Protein AF-A0AAD8LRH5-F1 (afdb_monomer_lite)

pLDDT: mean 73.93, std 21.6, range [26.62, 95.06]

Secondary structure (DSSP, 8-state):
---------------------GGGGS----SS-GGGTT-GGGSSSS-SHHHHHHHHHHHHHHHHHHHHHHHHHHHHHHHHHHT----BS-HHHHHHHHHHHHHHHHHHHHHHHHHHHHHHHHHHHHHHHHHHTTPPPS-GGGPPP---TTHHHHHHHHHHHHHHHHHHHHHHT--THHHHHHHHHHHHHHTBPP-----

Sequence (199 aa):
MFGLLGTAFALLGLFHVVKPTYADQNTFDFPVNVYEFRTYWYYAPTGTDKNYLQYLDPNVNTMMHNARTVKRDNYAEVLGASAFESTSTSSELNAEAAKIVNLMWARDFLNDMNMYQMSLIHQHYMAAKEQLLKEPITNTVFEDMAFDDPLDRMVVYQWAYHLRQGYESLMSNASKLQSKWRDVVEKINLDAVPTEESE

Organism: Babesia gibsoni (NCBI:txid33632)

Foldseek 3Di:
DDDDDDDDDDPPPDPPPPPPPCPVQQDDDDPDDPVCVVPVVVLPPQDALVRSVVSLVVLLVVLLVVLVVLLVVLVVLLVVLVPDDWAFPDPVLRVLSVVLSVLSVVLSVVSVVLNVVLVLLSLLLQQLSCVSVVHPRPDPVNNDPDDDPPVSSVSNSVSSVVSSVSSNVNVVSSDPSVVVNVVSVVVRVVRTDPDPPDD

Radius of gyration: 24.76 Å; chains: 1; bounding box: 44×34×91 Å

Structure (mmCIF, N/CA/C/O backbone):
data_AF-A0AAD8LRH5-F1
#
_entry.id   AF-A0AAD8LRH5-F1
#
loop_
_atom_site.group_PDB
_atom_site.id
_atom_site.type_symbol
_atom_site.label_atom_id
_atom_site.label_alt_id
_atom_site.label_comp_id
_atom_site.label_asym_id
_atom_site.label_entity_id
_atom_site.label_seq_id
_atom_site.pdbx_PDB_ins_code
_atom_site.Cartn_x
_atom_site.Cartn_y
_atom_site.Cartn_z
_atom_site.occupancy
_atom_site.B_iso_or_equiv
_atom_site.auth_seq_id
_atom_site.auth_comp_id
_atom_site.auth_asym_id
_atom_site.auth_atom_id
_atom_site.pdbx_PDB_model_num
ATOM 1 N N . MET A 1 1 ? 10.459 -5.857 60.650 1.00 35.78 1 MET A N 1
ATOM 2 C CA . MET A 1 1 ? 11.127 -6.813 59.746 1.00 35.78 1 MET A CA 1
ATOM 3 C C . MET A 1 1 ? 10.215 -6.955 58.537 1.00 35.78 1 MET A C 1
ATOM 5 O O . MET A 1 1 ? 9.088 -7.395 58.700 1.00 35.78 1 MET A O 1
ATOM 9 N N . PHE A 1 2 ? 10.629 -6.379 57.407 1.00 34.78 2 PHE A N 1
ATOM 10 C CA . PHE A 1 2 ? 9.855 -6.248 56.167 1.00 34.78 2 PHE A CA 1
ATOM 11 C C . PHE A 1 2 ? 9.679 -7.601 55.464 1.00 34.78 2 PHE A C 1
ATOM 13 O O . PHE A 1 2 ? 10.597 -8.416 55.497 1.00 34.78 2 PHE A O 1
ATOM 20 N N . GLY A 1 3 ? 8.548 -7.803 54.780 1.00 26.62 3 GLY A N 1
ATOM 21 C CA . GLY A 1 3 ? 8.318 -8.997 53.967 1.00 26.62 3 GLY A CA 1
ATOM 22 C C . GLY A 1 3 ? 7.101 -8.894 53.048 1.00 26.62 3 GLY A C 1
ATOM 23 O O . GLY A 1 3 ? 6.032 -9.363 53.402 1.00 26.62 3 GLY A O 1
ATOM 24 N N . LEU A 1 4 ? 7.341 -8.312 51.868 1.00 30.20 4 LEU A N 1
ATOM 25 C CA . LEU A 1 4 ? 6.734 -8.632 50.564 1.00 30.20 4 LEU A CA 1
ATOM 26 C C . LEU A 1 4 ? 5.237 -8.338 50.340 1.00 30.20 4 LEU A C 1
ATOM 28 O O . LEU A 1 4 ? 4.384 -9.217 50.339 1.00 30.20 4 LEU A O 1
ATOM 32 N N . LEU A 1 5 ? 4.985 -7.076 49.976 1.00 31.47 5 LEU A N 1
ATOM 33 C CA . LEU A 1 5 ? 3.982 -6.696 48.978 1.00 31.47 5 LEU A CA 1
ATOM 34 C C . LEU A 1 5 ? 4.308 -7.390 47.644 1.00 31.47 5 LEU A C 1
ATOM 36 O O . LEU A 1 5 ? 5.356 -7.132 47.050 1.00 31.47 5 LEU A O 1
ATOM 40 N N . GLY A 1 6 ? 3.413 -8.264 47.184 1.00 28.22 6 GLY A N 1
ATOM 41 C CA . GLY A 1 6 ? 3.442 -8.829 45.839 1.00 28.22 6 GLY A CA 1
ATOM 42 C C . GLY A 1 6 ? 3.020 -7.773 44.822 1.00 28.22 6 GLY A C 1
ATOM 43 O O . GLY A 1 6 ? 1.836 -7.523 44.626 1.00 28.22 6 GLY A O 1
ATOM 44 N N . THR A 1 7 ? 3.997 -7.132 44.190 1.00 33.72 7 THR A N 1
ATOM 45 C CA . THR A 1 7 ? 3.798 -6.263 43.029 1.00 33.72 7 THR A CA 1
ATOM 46 C C . THR A 1 7 ? 3.490 -7.115 41.799 1.00 33.72 7 THR A C 1
ATOM 48 O O . THR A 1 7 ? 4.403 -7.608 41.138 1.00 33.72 7 THR A O 1
ATOM 51 N N . ALA A 1 8 ? 2.209 -7.278 41.487 1.00 33.62 8 ALA A N 1
ATOM 52 C CA . ALA A 1 8 ? 1.748 -7.579 40.138 1.00 33.62 8 ALA A CA 1
ATOM 53 C C . ALA A 1 8 ? 1.248 -6.275 39.495 1.00 33.62 8 ALA A C 1
ATOM 55 O O . ALA A 1 8 ? 0.697 -5.421 40.181 1.00 33.62 8 ALA A O 1
ATOM 56 N N . PHE A 1 9 ? 1.450 -6.149 38.184 1.00 32.03 9 PHE A N 1
ATOM 57 C CA . PHE A 1 9 ? 1.034 -5.037 37.318 1.00 32.03 9 PHE A CA 1
ATOM 58 C C . PHE A 1 9 ? 1.871 -3.753 37.357 1.00 32.03 9 PHE A C 1
ATOM 60 O O . PHE A 1 9 ? 1.448 -2.689 37.794 1.00 32.03 9 PHE A O 1
ATOM 67 N N . ALA A 1 10 ? 3.042 -3.831 36.726 1.00 29.81 10 ALA A N 1
ATOM 68 C CA . ALA A 1 10 ? 3.614 -2.693 36.007 1.00 29.81 10 ALA A CA 1
ATOM 69 C C . ALA A 1 10 ? 4.308 -3.175 34.722 1.00 29.81 10 ALA A C 1
ATOM 71 O O . ALA A 1 10 ? 5.475 -2.893 34.477 1.00 29.81 10 ALA A O 1
ATOM 72 N N . LEU A 1 11 ? 3.577 -3.913 33.881 1.00 28.56 11 LEU A N 1
ATOM 73 C CA . LEU A 1 11 ? 3.913 -4.091 32.465 1.00 28.56 11 LEU A CA 1
ATOM 74 C C . LEU A 1 11 ? 3.224 -2.981 31.657 1.00 28.56 11 LEU A C 1
ATOM 76 O O . LEU A 1 11 ? 2.467 -3.222 30.724 1.00 28.56 11 LEU A O 1
ATOM 80 N N . LEU A 1 12 ? 3.514 -1.727 32.017 1.00 32.31 12 LEU A N 1
ATOM 81 C CA . LEU A 1 12 ? 3.418 -0.606 31.084 1.00 32.31 12 LEU A CA 1
ATOM 82 C C . LEU A 1 12 ? 4.598 -0.745 30.119 1.00 32.31 12 LEU A C 1
ATOM 84 O O . LEU A 1 12 ? 5.620 -0.066 30.224 1.00 32.31 12 LEU A O 1
ATOM 88 N N . GLY A 1 13 ? 4.462 -1.709 29.208 1.00 27.17 13 GLY A N 1
ATOM 89 C CA . GLY A 1 13 ? 5.295 -1.825 28.030 1.00 27.17 13 GLY A CA 1
ATOM 90 C C . GLY A 1 13 ? 5.124 -0.553 27.221 1.00 27.17 13 GLY A C 1
ATOM 91 O O . GLY A 1 13 ? 4.122 -0.358 26.541 1.00 27.17 13 GLY A O 1
ATOM 92 N N . LEU A 1 14 ? 6.104 0.331 27.369 1.00 29.53 14 LEU A N 1
ATOM 93 C CA . LEU A 1 14 ? 6.403 1.454 26.501 1.00 29.53 14 LEU A CA 1
ATOM 94 C C . LEU A 1 14 ? 6.188 1.067 25.032 1.00 29.53 14 LEU A C 1
ATOM 96 O O . LEU A 1 14 ? 7.095 0.561 24.372 1.00 29.53 14 LEU A O 1
ATOM 100 N N . PHE A 1 15 ? 5.012 1.382 24.495 1.00 29.56 15 PHE A N 1
ATOM 101 C CA . PHE A 1 15 ? 4.847 1.579 23.065 1.00 29.56 15 PHE A CA 1
ATOM 102 C C . PHE A 1 15 ? 5.623 2.849 22.707 1.00 29.56 15 PHE A C 1
ATOM 104 O O . PHE A 1 15 ? 5.068 3.945 22.625 1.00 29.56 15 PHE A O 1
ATOM 111 N N . HIS A 1 16 ? 6.934 2.707 22.506 1.00 27.44 16 HIS A N 1
ATOM 112 C CA . HIS A 1 16 ? 7.678 3.621 21.653 1.00 27.44 16 HIS A CA 1
ATOM 113 C C . HIS A 1 16 ? 7.108 3.462 20.243 1.00 27.44 16 HIS A C 1
ATOM 115 O O . HIS A 1 16 ? 7.624 2.723 19.410 1.00 27.44 16 HIS A O 1
ATOM 121 N N . VAL A 1 17 ? 5.992 4.146 19.994 1.00 35.75 17 VAL A N 1
ATOM 122 C CA . VAL A 1 17 ? 5.519 4.417 18.647 1.00 35.75 17 VAL A CA 1
ATOM 123 C C . VAL A 1 17 ? 6.551 5.363 18.057 1.00 35.75 17 VAL A C 1
ATOM 125 O O . VAL A 1 17 ? 6.491 6.578 18.255 1.00 35.75 17 VAL A O 1
ATOM 128 N N . VAL A 1 18 ? 7.533 4.801 17.354 1.00 28.11 18 VAL A N 1
ATOM 129 C CA . VAL A 1 18 ? 8.208 5.535 16.289 1.00 28.11 18 VAL A CA 1
ATOM 130 C C . VAL A 1 18 ? 7.072 6.017 15.402 1.00 28.11 18 VAL A C 1
ATOM 132 O O . VAL A 1 18 ? 6.441 5.210 14.731 1.00 28.11 18 VAL A O 1
ATOM 135 N N . LYS A 1 19 ? 6.724 7.306 15.475 1.00 29.08 19 LYS A N 1
ATOM 136 C CA . LYS A 1 19 ? 5.830 7.907 14.489 1.00 29.08 19 LYS A CA 1
ATOM 137 C C . LYS A 1 19 ? 6.562 7.750 13.160 1.00 29.08 19 LYS A C 1
ATOM 139 O O 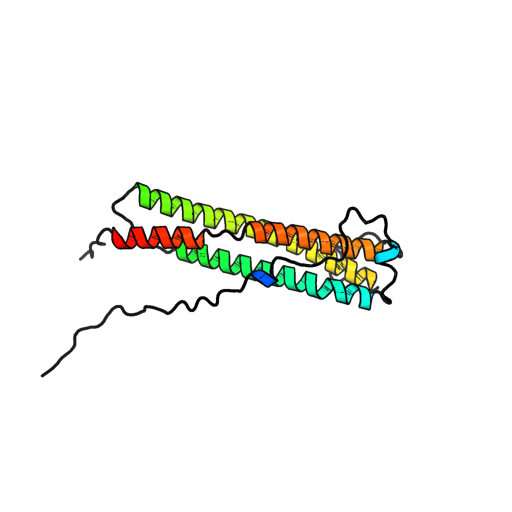. LYS A 1 19 ? 7.599 8.399 13.012 1.00 29.08 19 LYS A O 1
ATOM 144 N N . PRO A 1 20 ? 6.086 6.937 12.202 1.00 33.19 20 PRO A N 1
ATOM 145 C CA . PRO A 1 20 ? 6.551 7.120 10.846 1.00 33.19 20 PRO A CA 1
ATOM 146 C C . PRO A 1 20 ? 6.110 8.539 10.495 1.00 33.19 20 PRO A C 1
ATOM 148 O O . PRO A 1 20 ? 4.928 8.879 10.573 1.00 33.19 20 PRO A O 1
ATOM 151 N N . THR A 1 21 ? 7.050 9.429 10.219 1.00 33.91 21 THR A N 1
ATOM 152 C CA . THR A 1 21 ? 6.728 10.683 9.551 1.00 33.91 21 THR A CA 1
ATOM 153 C C . THR A 1 21 ? 6.204 10.306 8.169 1.00 33.91 21 THR A C 1
ATOM 155 O O . THR A 1 21 ? 6.975 10.097 7.244 1.00 33.91 21 THR A O 1
ATOM 158 N N . TYR A 1 22 ? 4.880 10.182 8.040 1.00 44.16 22 TYR A N 1
ATOM 159 C CA . TYR A 1 22 ? 4.150 9.822 6.813 1.00 44.16 22 TYR A CA 1
ATOM 160 C C . TYR A 1 22 ? 4.327 10.830 5.653 1.00 44.16 22 TYR A C 1
ATOM 162 O O . TYR A 1 22 ? 3.669 10.707 4.624 1.00 44.16 22 TYR A O 1
ATOM 170 N N . ALA A 1 23 ? 5.180 11.848 5.808 1.00 36.53 23 ALA A N 1
ATOM 171 C CA . ALA A 1 23 ? 5.390 12.905 4.822 1.00 36.53 23 ALA A CA 1
ATOM 172 C C . ALA A 1 23 ? 6.061 12.390 3.535 1.00 36.53 23 ALA A C 1
ATOM 174 O O . ALA A 1 23 ? 5.672 12.814 2.453 1.00 36.53 23 ALA A O 1
ATOM 175 N N . ASP A 1 24 ? 6.966 11.411 3.636 1.00 40.97 24 ASP A N 1
ATOM 176 C CA . ASP A 1 24 ? 7.659 10.820 2.475 1.00 40.97 24 ASP A CA 1
ATOM 177 C C . ASP A 1 24 ? 6.856 9.708 1.779 1.00 40.97 24 ASP A C 1
ATOM 179 O O . ASP A 1 24 ? 7.308 9.125 0.797 1.00 40.97 24 ASP A O 1
ATOM 183 N N . GLN A 1 25 ? 5.662 9.379 2.282 1.00 49.19 25 GLN A N 1
ATOM 184 C CA . GLN A 1 25 ? 4.858 8.279 1.747 1.00 49.19 25 GLN A CA 1
ATOM 185 C C . GLN A 1 25 ? 3.850 8.730 0.685 1.00 49.19 25 GLN A C 1
ATOM 187 O O . GLN A 1 25 ? 3.405 7.904 -0.088 1.00 49.19 25 GLN A O 1
ATOM 192 N N . ASN A 1 26 ? 3.489 10.012 0.593 1.00 44.47 26 ASN A N 1
ATOM 193 C CA . ASN A 1 26 ? 2.339 10.432 -0.225 1.00 44.47 26 ASN A CA 1
ATOM 194 C C . ASN A 1 26 ? 2.689 11.102 -1.560 1.00 44.47 26 ASN A C 1
ATOM 196 O O . ASN A 1 26 ? 1.782 11.427 -2.323 1.00 44.47 26 ASN A O 1
ATOM 200 N N . THR A 1 27 ? 3.968 11.311 -1.860 1.00 51.28 27 THR A N 1
ATOM 201 C CA . THR A 1 27 ? 4.388 12.046 -3.061 1.00 51.28 27 THR A CA 1
ATOM 202 C C . THR A 1 27 ? 5.441 11.256 -3.813 1.00 51.28 27 THR A C 1
ATOM 204 O O . THR A 1 27 ? 6.637 11.386 -3.574 1.00 51.28 27 THR A O 1
ATOM 207 N N . PHE A 1 28 ? 4.968 10.412 -4.728 1.00 58.84 28 PHE A N 1
ATOM 208 C CA . PHE A 1 28 ? 5.797 9.881 -5.800 1.00 58.84 28 PHE A CA 1
ATOM 209 C C . PHE A 1 28 ? 5.660 10.818 -6.993 1.00 58.84 28 PHE A C 1
ATOM 211 O O . PHE A 1 28 ? 4.622 10.839 -7.664 1.00 58.84 28 PHE A O 1
ATOM 218 N N . ASP A 1 29 ? 6.703 11.603 -7.244 1.00 55.81 29 ASP A N 1
A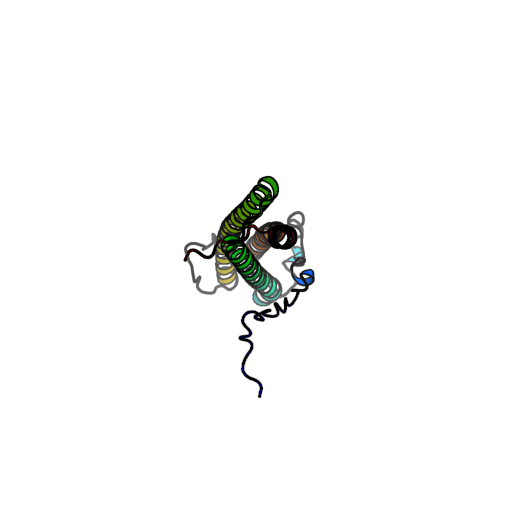TOM 219 C CA . ASP A 1 29 ? 6.756 12.473 -8.410 1.00 55.81 29 ASP A CA 1
ATOM 220 C C . ASP A 1 29 ? 7.040 11.628 -9.648 1.00 55.81 29 ASP A C 1
ATOM 222 O O . ASP A 1 29 ? 8.176 11.290 -9.983 1.00 55.81 29 ASP A O 1
ATOM 226 N N . PHE A 1 30 ? 5.960 11.273 -10.337 1.00 55.44 30 PHE A N 1
ATOM 227 C CA . PHE A 1 30 ? 6.050 10.817 -11.712 1.00 55.44 30 PHE A CA 1
ATOM 228 C C . PHE A 1 30 ? 6.108 12.060 -12.600 1.00 55.44 30 PHE A C 1
ATOM 230 O O . PHE A 1 30 ? 5.228 12.913 -12.486 1.00 55.44 30 PHE A O 1
ATOM 237 N N . PRO A 1 31 ? 7.103 12.176 -13.491 1.00 48.22 31 PRO A N 1
ATOM 238 C CA . PRO A 1 31 ? 7.397 13.426 -14.190 1.00 48.22 31 PRO A CA 1
ATOM 239 C C . PRO A 1 31 ? 6.319 13.895 -15.186 1.00 48.22 31 PRO A C 1
ATOM 241 O O . PRO A 1 31 ? 6.510 14.929 -15.814 1.00 48.22 31 PRO A O 1
ATOM 244 N N . VAL A 1 32 ? 5.214 13.160 -15.368 1.00 47.88 32 VAL A N 1
ATOM 245 C CA . VAL A 1 32 ? 4.205 13.412 -16.411 1.00 47.88 32 VAL A CA 1
ATOM 246 C C . VAL A 1 32 ? 2.817 12.973 -15.912 1.00 47.88 32 VAL A C 1
ATOM 248 O O . VAL A 1 32 ? 2.698 11.979 -15.201 1.00 47.88 32 VAL A O 1
ATOM 251 N N . ASN A 1 33 ? 1.747 13.692 -16.262 1.00 45.44 33 ASN A N 1
ATOM 252 C CA . ASN A 1 33 ? 0.368 13.200 -16.099 1.00 45.44 33 ASN A CA 1
ATOM 253 C C . ASN A 1 33 ? -0.068 12.466 -17.376 1.00 45.44 33 ASN A C 1
ATOM 255 O O . ASN A 1 33 ? 0.269 12.903 -18.469 1.00 45.44 33 ASN A O 1
ATOM 259 N N . VAL A 1 34 ? -0.892 11.412 -17.292 1.00 46.50 34 VAL A N 1
ATOM 260 C CA . VAL A 1 34 ? -1.315 10.607 -18.470 1.00 46.50 34 VAL A CA 1
ATOM 261 C C . VAL A 1 34 ? -1.965 11.442 -19.598 1.00 46.50 34 VAL A C 1
ATOM 263 O O . VAL A 1 34 ? -1.945 11.070 -20.768 1.00 46.50 34 VAL A O 1
ATOM 266 N N . TYR A 1 35 ? -2.492 12.629 -19.290 1.00 39.56 35 TYR A N 1
ATOM 267 C CA . TYR A 1 35 ? -3.020 13.560 -20.295 1.00 39.56 35 TYR A CA 1
ATOM 268 C C . TYR A 1 35 ? -1.938 14.159 -21.226 1.00 39.56 35 TYR A C 1
ATOM 270 O O . TYR A 1 35 ? -2.230 14.570 -22.349 1.00 39.56 35 TYR A O 1
ATOM 278 N N . GLU A 1 36 ? -0.673 14.146 -20.807 1.00 40.22 36 GLU A N 1
ATOM 279 C CA . GLU A 1 36 ? 0.496 14.621 -21.557 1.00 40.22 36 GLU A CA 1
ATOM 280 C C . GLU A 1 36 ? 1.172 13.503 -22.377 1.00 40.22 36 GLU A C 1
ATOM 282 O O . GLU A 1 36 ? 2.267 13.684 -22.905 1.00 40.22 36 GLU A O 1
ATOM 287 N N . PHE A 1 37 ? 0.501 12.361 -22.587 1.00 45.38 37 PHE A N 1
ATOM 288 C CA . PHE A 1 37 ? 0.976 11.272 -23.464 1.00 45.38 37 PHE A CA 1
ATOM 289 C C . PHE A 1 37 ? 1.307 11.731 -24.895 1.00 45.38 37 PHE A C 1
ATOM 291 O O . PHE A 1 37 ? 2.111 11.107 -25.584 1.00 45.38 37 PHE A O 1
ATOM 298 N N . ARG A 1 38 ? 0.716 12.844 -25.357 1.00 41.44 38 ARG A N 1
ATOM 299 C CA . ARG A 1 38 ? 1.034 13.451 -26.663 1.00 41.44 38 ARG A CA 1
ATOM 300 C C . ARG A 1 38 ? 2.436 14.059 -26.727 1.00 41.44 38 ARG A C 1
ATOM 302 O O . ARG A 1 38 ? 2.969 14.218 -27.822 1.00 41.44 38 ARG A O 1
ATOM 309 N N . THR A 1 39 ? 3.055 14.364 -25.591 1.00 44.03 39 THR A N 1
ATOM 310 C CA . THR A 1 39 ? 4.454 14.803 -25.492 1.00 44.03 39 THR A CA 1
ATOM 311 C C . THR A 1 39 ? 5.381 13.602 -25.313 1.00 44.03 39 THR A C 1
ATOM 313 O O . THR A 1 39 ? 6.191 13.521 -24.397 1.00 44.03 39 THR A O 1
ATOM 316 N N . TYR A 1 40 ? 5.277 12.677 -26.266 1.00 43.56 40 TYR A N 1
ATOM 317 C CA . TYR A 1 40 ? 6.139 11.512 -26.462 1.00 43.56 40 TYR A CA 1
ATOM 318 C C . TYR A 1 40 ? 7.653 11.825 -26.317 1.00 43.56 40 TYR A C 1
ATOM 320 O O . TYR A 1 40 ? 8.426 11.032 -25.783 1.00 43.56 40 TYR A O 1
ATOM 328 N N . TRP A 1 41 ? 8.061 13.044 -26.683 1.00 46.34 41 TRP A N 1
ATOM 329 C CA . TRP A 1 41 ? 9.433 13.549 -26.585 1.00 46.34 41 TRP A CA 1
ATOM 330 C C . TRP A 1 41 ? 10.028 13.600 -25.169 1.00 46.34 41 TRP A C 1
ATOM 332 O O . TRP A 1 41 ? 11.242 13.734 -25.058 1.00 46.34 41 TRP A O 1
ATOM 342 N N . TYR A 1 42 ? 9.228 13.490 -24.100 1.00 50.00 42 TYR A N 1
ATOM 343 C CA . TYR A 1 42 ? 9.722 13.513 -22.712 1.00 50.00 42 TYR A CA 1
ATOM 344 C C . TYR A 1 42 ? 10.299 12.161 -22.248 1.00 50.00 42 TYR A C 1
ATOM 346 O O . TYR A 1 42 ? 11.162 12.125 -21.376 1.00 50.00 42 TYR A O 1
ATOM 354 N N . TYR A 1 43 ? 9.884 11.054 -22.876 1.00 50.50 43 TYR A N 1
ATOM 355 C CA . TYR A 1 43 ? 10.410 9.698 -22.634 1.00 50.50 43 TYR A CA 1
ATOM 356 C C . TYR A 1 43 ? 11.650 9.371 -23.491 1.00 50.50 43 TYR A C 1
ATOM 358 O O . TYR A 1 43 ? 12.313 8.348 -23.302 1.00 50.50 43 TYR A O 1
ATOM 366 N N . ALA A 1 44 ? 11.952 10.252 -24.445 1.00 46.56 44 ALA A N 1
ATOM 367 C CA . ALA A 1 44 ? 12.995 10.121 -25.451 1.00 46.56 44 ALA A CA 1
ATOM 368 C C . ALA A 1 44 ? 14.372 10.768 -25.138 1.00 46.56 44 ALA A C 1
ATOM 370 O O . ALA A 1 44 ? 15.326 10.364 -25.804 1.00 46.56 44 ALA A O 1
ATOM 371 N N . PRO A 1 45 ? 14.589 11.719 -24.193 1.00 45.75 45 PRO A N 1
ATOM 372 C CA . PRO A 1 45 ? 15.863 12.440 -24.161 1.00 45.75 45 PRO A CA 1
ATOM 373 C C . PRO A 1 45 ? 16.898 11.888 -23.167 1.00 45.75 45 PRO A C 1
ATOM 375 O O . PRO A 1 45 ? 18.055 12.298 -23.221 1.00 45.75 45 PRO A O 1
ATOM 378 N N . THR A 1 46 ? 16.550 10.965 -22.267 1.00 49.16 46 THR A N 1
ATOM 379 C CA . THR A 1 46 ? 17.449 10.532 -21.179 1.00 49.16 46 THR A CA 1
ATOM 380 C C . THR A 1 46 ? 18.143 9.194 -21.452 1.00 49.16 46 THR A C 1
ATOM 382 O O . THR A 1 46 ? 18.101 8.265 -20.655 1.00 49.16 46 THR A O 1
ATOM 385 N N . GLY A 1 47 ? 18.874 9.103 -22.564 1.00 62.53 47 GLY A N 1
ATOM 386 C CA . GLY A 1 47 ? 19.859 8.033 -22.768 1.00 62.53 47 GLY A CA 1
ATOM 387 C C . GLY A 1 47 ? 19.285 6.613 -22.922 1.00 62.53 47 GLY A C 1
ATOM 388 O O . GLY A 1 47 ? 18.280 6.400 -23.600 1.00 62.53 47 GLY A O 1
ATOM 389 N N . THR A 1 48 ? 20.000 5.624 -22.374 1.00 77.44 48 THR A N 1
ATOM 390 C CA . THR A 1 48 ? 19.717 4.186 -22.539 1.00 77.44 48 THR A CA 1
ATOM 391 C C . THR A 1 48 ? 18.491 3.742 -21.737 1.00 77.44 48 THR A C 1
ATOM 393 O O . THR A 1 48 ? 18.143 4.366 -20.736 1.00 77.44 48 THR A O 1
ATOM 396 N N . ASP A 1 49 ? 17.883 2.611 -22.104 1.00 82.56 49 ASP A N 1
ATOM 397 C CA . ASP A 1 49 ? 16.736 2.038 -21.372 1.00 82.56 49 ASP A CA 1
ATOM 398 C C . ASP A 1 49 ? 17.042 1.794 -19.888 1.00 82.56 49 ASP A C 1
ATOM 400 O O . ASP A 1 49 ? 16.194 1.968 -19.017 1.00 82.56 49 ASP A O 1
ATOM 404 N N . LYS A 1 50 ? 18.306 1.487 -19.575 1.00 82.56 50 LYS A N 1
ATOM 405 C CA . LYS A 1 50 ? 18.794 1.368 -18.196 1.00 82.56 50 LYS A CA 1
ATOM 406 C C . LYS A 1 50 ? 18.689 2.680 -17.422 1.00 82.56 50 LYS A C 1
ATOM 408 O O . LYS A 1 50 ? 18.281 2.660 -16.266 1.00 82.56 50 LYS A O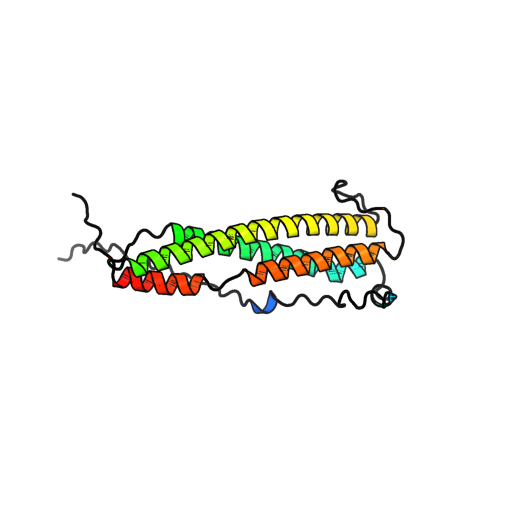 1
ATOM 413 N N . ASN A 1 51 ? 19.040 3.808 -18.037 1.00 78.81 51 ASN A N 1
ATOM 414 C CA . ASN A 1 51 ? 18.926 5.115 -17.390 1.00 78.81 51 ASN A CA 1
ATOM 415 C C . ASN A 1 51 ? 17.459 5.501 -17.194 1.00 78.81 51 ASN A C 1
ATOM 417 O O . ASN A 1 51 ? 17.106 6.034 -16.150 1.00 78.81 51 ASN A O 1
ATOM 421 N N . TYR A 1 52 ? 16.602 5.187 -18.166 1.00 80.69 52 TYR A N 1
ATOM 422 C CA . TYR A 1 52 ? 15.160 5.381 -18.043 1.00 80.69 52 TYR A CA 1
ATOM 423 C C . TYR A 1 52 ? 14.584 4.621 -16.831 1.00 80.69 52 TYR A C 1
ATOM 425 O O . TYR A 1 52 ? 13.904 5.212 -15.989 1.00 80.69 52 TYR A O 1
ATOM 433 N N . LEU A 1 53 ? 14.941 3.344 -16.673 1.00 84.81 53 LEU A N 1
ATOM 434 C CA . LEU A 1 53 ? 14.489 2.508 -15.556 1.00 84.81 53 LEU A CA 1
ATOM 435 C C . LEU A 1 53 ? 15.027 2.956 -14.190 1.00 84.81 53 LEU A C 1
ATOM 437 O O . LEU A 1 53 ? 14.333 2.788 -13.190 1.00 84.81 53 LEU A O 1
ATOM 441 N N . GLN A 1 54 ? 16.206 3.588 -14.121 1.00 81.44 54 GLN A N 1
ATOM 442 C CA . GLN A 1 54 ? 16.745 4.136 -12.865 1.00 81.44 54 GLN A CA 1
ATOM 443 C C . GLN A 1 54 ? 15.842 5.204 -12.228 1.00 81.44 54 GLN A C 1
ATOM 445 O O . GLN A 1 54 ? 15.913 5.401 -11.016 1.00 81.44 54 GLN A O 1
ATOM 450 N N . TYR A 1 55 ? 14.979 5.866 -13.005 1.00 77.75 55 TYR A N 1
ATOM 451 C CA . TYR A 1 55 ? 13.998 6.816 -12.473 1.00 77.75 55 TYR A CA 1
ATOM 452 C C . TYR A 1 55 ? 12.725 6.138 -11.948 1.00 77.75 55 TYR A C 1
ATOM 454 O O . TYR A 1 55 ? 12.079 6.662 -11.041 1.00 77.75 55 TYR A O 1
ATOM 462 N N . LEU A 1 56 ? 12.342 4.983 -12.497 1.00 82.50 56 LEU A N 1
ATOM 463 C CA . LEU A 1 56 ? 11.084 4.308 -12.159 1.00 82.50 56 LEU A CA 1
ATOM 464 C C . LEU A 1 56 ? 11.262 3.229 -11.090 1.00 82.50 56 LEU A C 1
ATOM 466 O O . LEU A 1 56 ? 10.467 3.165 -10.152 1.00 82.50 56 LEU A O 1
ATOM 470 N N . ASP A 1 57 ? 12.326 2.431 -11.183 1.00 87.75 57 ASP A N 1
ATOM 471 C CA . ASP A 1 57 ? 12.586 1.301 -10.289 1.00 87.75 57 ASP A CA 1
ATOM 472 C C . ASP A 1 57 ? 12.585 1.687 -8.801 1.00 87.75 57 ASP A C 1
ATOM 474 O O . ASP A 1 57 ? 11.952 0.977 -8.011 1.00 87.75 57 ASP A O 1
ATOM 478 N N . PRO A 1 58 ? 13.236 2.785 -8.362 1.00 85.00 58 PRO A N 1
ATOM 479 C CA . PRO A 1 58 ? 13.209 3.163 -6.952 1.00 85.00 58 PRO A CA 1
ATOM 480 C C . PRO A 1 58 ? 11.792 3.487 -6.473 1.00 85.00 58 PRO A C 1
ATOM 482 O O . PRO A 1 58 ? 11.402 3.065 -5.385 1.00 85.00 58 PRO A O 1
ATOM 485 N N . ASN A 1 59 ? 11.003 4.179 -7.300 1.00 84.00 59 ASN A N 1
ATOM 486 C CA . ASN A 1 59 ? 9.629 4.564 -6.980 1.00 84.00 59 ASN A CA 1
ATOM 487 C C . ASN A 1 59 ? 8.721 3.334 -6.878 1.00 84.00 59 ASN A C 1
ATOM 489 O O . ASN A 1 59 ? 8.030 3.156 -5.877 1.00 84.00 59 ASN A O 1
ATOM 493 N N . VAL A 1 60 ? 8.781 2.440 -7.868 1.00 89.56 60 VAL A N 1
ATOM 494 C CA . VAL A 1 60 ? 8.022 1.181 -7.896 1.00 89.56 60 VAL A CA 1
ATOM 495 C C . VAL A 1 60 ? 8.320 0.316 -6.669 1.00 89.56 60 VAL A C 1
ATOM 497 O O . VAL A 1 60 ? 7.401 -0.113 -5.964 1.00 89.56 60 VAL A O 1
ATOM 500 N N . ASN A 1 61 ? 9.603 0.111 -6.363 1.00 90.12 61 ASN A N 1
ATOM 501 C CA . ASN A 1 61 ? 10.018 -0.697 -5.218 1.00 90.12 61 ASN A CA 1
ATOM 502 C C . ASN A 1 61 ? 9.598 -0.067 -3.884 1.00 90.12 61 ASN A C 1
ATOM 504 O O . ASN A 1 61 ? 9.127 -0.770 -2.987 1.00 90.12 61 ASN A O 1
ATOM 508 N N . THR A 1 62 ? 9.724 1.256 -3.763 1.00 87.44 62 THR A N 1
ATOM 509 C CA . THR A 1 62 ? 9.348 1.992 -2.551 1.00 87.44 62 THR A CA 1
ATOM 510 C C . THR A 1 62 ? 7.836 1.960 -2.327 1.00 87.44 62 THR A C 1
ATOM 512 O O . THR A 1 62 ? 7.403 1.689 -1.209 1.00 87.44 62 THR A O 1
ATOM 515 N N . MET A 1 63 ? 7.020 2.130 -3.375 1.00 89.25 63 MET A N 1
ATOM 516 C CA . MET A 1 63 ? 5.559 1.994 -3.286 1.00 89.25 63 MET A CA 1
ATOM 517 C C . MET A 1 63 ? 5.153 0.608 -2.780 1.00 89.25 63 MET A C 1
ATOM 519 O O . MET A 1 63 ? 4.379 0.500 -1.829 1.00 89.25 63 MET A O 1
ATOM 523 N N . MET A 1 64 ? 5.717 -0.460 -3.354 1.00 93.94 64 MET A N 1
ATOM 524 C CA . MET A 1 64 ? 5.432 -1.830 -2.910 1.00 93.94 64 MET A CA 1
ATOM 525 C C . MET A 1 64 ? 5.886 -2.087 -1.473 1.00 93.94 64 MET A C 1
ATOM 527 O O . MET A 1 64 ? 5.194 -2.769 -0.716 1.00 93.94 64 MET A O 1
ATOM 531 N N . HIS A 1 65 ? 7.050 -1.567 -1.083 1.00 91.38 65 HIS A N 1
ATOM 532 C CA . HIS A 1 65 ? 7.548 -1.692 0.282 1.00 91.38 65 HIS A CA 1
ATOM 533 C C . HIS A 1 65 ? 6.631 -0.978 1.285 1.00 91.38 65 HIS A C 1
ATOM 535 O O . HIS A 1 65 ? 6.182 -1.591 2.256 1.00 91.38 65 HIS A O 1
ATOM 541 N N . ASN A 1 66 ? 6.297 0.286 1.022 1.00 87.94 66 ASN A N 1
ATOM 542 C CA . ASN A 1 66 ? 5.444 1.095 1.888 1.00 87.94 66 ASN A CA 1
ATOM 543 C C . ASN A 1 66 ? 4.038 0.498 2.010 1.00 87.94 66 ASN A C 1
ATOM 545 O O . ASN A 1 66 ? 3.520 0.390 3.120 1.00 87.94 66 ASN A O 1
ATOM 549 N N . ALA A 1 67 ? 3.449 0.043 0.901 1.00 90.69 67 ALA A N 1
ATOM 550 C CA . ALA A 1 67 ? 2.131 -0.585 0.893 1.00 90.69 67 ALA A CA 1
ATOM 551 C C . ALA A 1 67 ? 2.076 -1.838 1.783 1.00 90.69 67 ALA A C 1
ATOM 553 O O . ALA A 1 67 ? 1.165 -1.985 2.600 1.00 90.69 67 ALA A O 1
ATOM 554 N N . ARG A 1 68 ? 3.097 -2.707 1.704 1.00 91.81 68 ARG A N 1
ATOM 555 C CA . ARG A 1 68 ? 3.211 -3.892 2.576 1.00 91.81 68 ARG A CA 1
ATOM 556 C C . ARG A 1 68 ? 3.333 -3.514 4.048 1.00 91.81 68 ARG A C 1
ATOM 558 O O . ARG A 1 68 ? 2.704 -4.154 4.889 1.00 91.81 68 ARG A O 1
ATOM 565 N N . THR A 1 69 ? 4.128 -2.491 4.356 1.00 89.12 69 THR A N 1
ATOM 566 C CA . THR A 1 69 ? 4.300 -1.989 5.725 1.00 89.12 69 THR A CA 1
ATOM 567 C C . THR A 1 69 ? 2.975 -1.479 6.284 1.00 89.12 69 THR A C 1
ATOM 569 O O . THR A 1 69 ? 2.538 -1.957 7.326 1.00 89.12 69 THR A O 1
ATOM 572 N N . VAL A 1 70 ? 2.276 -0.610 5.548 1.00 87.56 70 VAL A N 1
ATOM 573 C CA . VAL A 1 70 ? 0.967 -0.077 5.956 1.00 87.56 70 VAL A CA 1
ATOM 574 C C . VAL A 1 70 ? -0.060 -1.191 6.141 1.00 87.56 70 VAL A C 1
ATOM 576 O O . VAL A 1 70 ? -0.788 -1.190 7.132 1.00 87.56 70 VAL A O 1
ATOM 579 N N . LYS A 1 71 ? -0.102 -2.179 5.238 1.00 89.69 71 LYS A N 1
ATOM 580 C CA . LYS A 1 71 ? -0.985 -3.342 5.386 1.00 89.69 71 LYS A CA 1
ATOM 581 C C . LYS A 1 71 ? -0.699 -4.094 6.680 1.00 89.69 71 LYS A C 1
ATOM 583 O O . LYS A 1 71 ? -1.613 -4.356 7.455 1.00 89.69 71 LYS A O 1
ATOM 588 N N . ARG A 1 72 ? 0.566 -4.448 6.915 1.00 90.12 72 ARG A N 1
ATOM 589 C CA . ARG A 1 72 ? 0.984 -5.191 8.109 1.00 90.12 72 ARG A CA 1
ATOM 590 C C . ARG A 1 72 ? 0.628 -4.433 9.386 1.00 90.12 72 ARG A C 1
ATOM 592 O O . ARG A 1 72 ? 0.130 -5.042 10.327 1.00 90.12 72 ARG A O 1
ATOM 599 N N . ASP A 1 73 ? 0.868 -3.128 9.411 1.00 88.19 73 ASP A N 1
ATOM 600 C CA . ASP A 1 73 ? 0.611 -2.297 10.584 1.00 88.19 73 ASP A CA 1
ATOM 601 C C . ASP A 1 73 ? -0.906 -2.169 10.845 1.00 88.19 73 ASP A C 1
ATOM 603 O O . ASP A 1 73 ? -1.350 -2.330 11.982 1.00 88.19 73 ASP A O 1
ATOM 607 N N . ASN A 1 74 ? -1.719 -2.012 9.792 1.00 89.31 74 ASN A N 1
ATOM 608 C CA . ASN A 1 74 ? -3.185 -2.023 9.881 1.00 89.31 74 ASN A CA 1
ATOM 609 C C . ASN A 1 74 ? -3.746 -3.372 10.363 1.00 89.31 74 ASN A C 1
ATOM 611 O O . ASN A 1 74 ? -4.738 -3.393 11.096 1.00 89.31 74 ASN A O 1
ATOM 615 N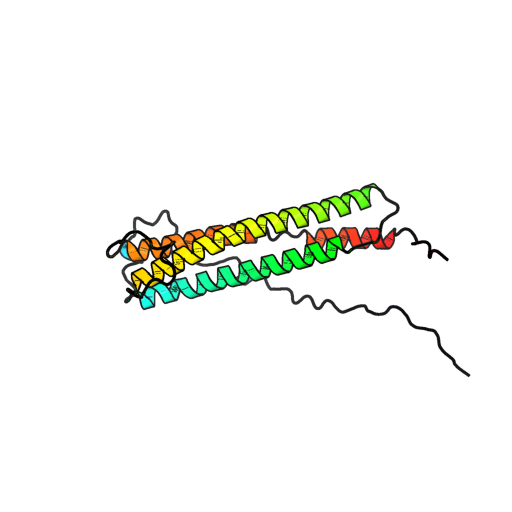 N . TYR A 1 75 ? -3.123 -4.482 9.959 1.00 91.44 75 TYR A N 1
ATOM 616 C CA . TYR A 1 75 ? -3.499 -5.821 10.406 1.00 91.44 75 TYR A CA 1
ATOM 617 C C . TYR A 1 75 ? -3.152 -6.042 11.886 1.00 91.44 75 TYR A C 1
ATOM 619 O O . TYR A 1 75 ? -3.963 -6.541 12.664 1.00 91.44 75 TYR A O 1
ATOM 627 N N . ALA A 1 76 ? -1.962 -5.611 12.312 1.00 90.81 76 ALA A N 1
ATOM 628 C CA . ALA A 1 76 ? -1.561 -5.674 13.716 1.00 90.81 76 ALA A CA 1
ATOM 629 C C . ALA A 1 76 ? -2.497 -4.848 14.616 1.00 90.81 76 ALA A C 1
ATOM 631 O O . ALA A 1 76 ? -2.849 -5.283 15.712 1.00 90.81 76 ALA A O 1
ATOM 632 N N . GLU A 1 77 ? -2.937 -3.682 14.137 1.00 90.00 77 GLU A N 1
ATOM 633 C CA . GLU A 1 77 ? -3.909 -2.838 14.831 1.00 90.00 77 GLU A CA 1
ATOM 634 C C . GLU A 1 77 ? -5.246 -3.560 15.057 1.00 90.00 77 GLU A C 1
ATOM 636 O O . GLU A 1 77 ? -5.735 -3.583 16.187 1.00 90.00 77 GLU A O 1
ATOM 641 N N . VAL A 1 78 ? -5.826 -4.177 14.018 1.00 92.62 78 VAL A N 1
ATOM 642 C CA . VAL A 1 78 ? -7.127 -4.853 14.152 1.00 92.62 78 VAL A CA 1
ATOM 643 C C . VAL A 1 78 ? -7.040 -6.120 15.001 1.00 92.62 78 VAL A C 1
ATOM 645 O O . VAL A 1 78 ? -7.966 -6.397 15.764 1.00 92.62 78 VAL A O 1
ATOM 648 N N . LEU A 1 79 ? -5.925 -6.855 14.943 1.00 94.06 79 LEU A N 1
ATOM 649 C CA . LEU A 1 79 ? -5.684 -7.985 15.843 1.00 94.06 79 LEU A CA 1
ATOM 650 C C . LEU A 1 79 ? -5.620 -7.532 17.302 1.00 94.06 79 LEU A C 1
ATOM 652 O O . LEU A 1 79 ? -6.268 -8.133 18.155 1.00 94.06 79 LEU A O 1
ATOM 656 N N . GLY A 1 80 ? -4.892 -6.447 17.583 1.00 90.81 80 GLY A N 1
ATOM 657 C CA . GLY A 1 80 ? -4.826 -5.870 18.924 1.00 90.81 80 GLY A CA 1
ATOM 658 C C . GLY A 1 80 ? -6.189 -5.385 19.422 1.00 90.81 80 GLY A C 1
ATOM 659 O O . GLY A 1 80 ? -6.534 -5.612 20.576 1.00 90.81 80 GLY A O 1
ATOM 660 N N . ALA A 1 81 ? -6.987 -4.763 18.550 1.00 90.56 81 ALA A N 1
ATOM 661 C CA . ALA A 1 81 ? -8.335 -4.318 18.889 1.00 90.56 81 ALA A CA 1
ATOM 662 C C . ALA A 1 81 ? -9.306 -5.490 19.120 1.00 90.56 81 ALA A C 1
ATOM 664 O O . ALA A 1 81 ? -10.135 -5.437 20.022 1.00 90.56 81 ALA A O 1
ATOM 665 N N . SER A 1 82 ? -9.178 -6.568 18.342 1.00 90.56 82 SER A N 1
ATOM 666 C CA . SER A 1 82 ? -10.026 -7.764 18.462 1.00 90.56 82 SER A CA 1
ATOM 667 C C . SER A 1 82 ? -9.702 -8.611 19.695 1.00 90.56 82 SER A C 1
ATOM 669 O O . SER A 1 82 ? -10.548 -9.377 20.139 1.00 90.56 82 SER A O 1
ATOM 671 N N . ALA A 1 83 ? -8.491 -8.484 20.241 1.00 91.38 83 ALA A N 1
ATOM 672 C CA . ALA A 1 83 ? -8.065 -9.153 21.470 1.00 91.38 83 ALA A CA 1
ATOM 673 C C . ALA A 1 83 ? -8.443 -8.380 22.750 1.00 91.38 83 ALA A C 1
ATOM 675 O O . ALA A 1 83 ? -8.042 -8.771 23.842 1.00 91.38 83 ALA A O 1
ATOM 676 N N . PHE A 1 84 ? -9.157 -7.256 22.637 1.00 88.62 84 PHE A N 1
ATOM 677 C CA . PHE A 1 84 ? -9.597 -6.479 23.791 1.00 88.62 84 PHE A CA 1
ATOM 678 C C . PHE A 1 84 ? -10.832 -7.119 24.438 1.00 88.62 84 PHE A C 1
ATOM 680 O O . PHE A 1 84 ? -11.881 -7.219 23.807 1.00 88.62 84 PHE A O 1
ATOM 687 N N . GLU A 1 85 ? -10.700 -7.541 25.696 1.00 84.94 85 GLU A N 1
ATOM 688 C CA . GLU A 1 85 ? -11.721 -8.335 26.400 1.00 84.94 85 GLU A CA 1
ATOM 689 C C . GLU A 1 85 ? -12.618 -7.512 27.339 1.00 84.94 85 GLU A C 1
ATOM 691 O O . GLU A 1 85 ? -13.698 -7.968 27.711 1.00 84.94 85 GLU A O 1
ATOM 696 N N . SER A 1 86 ? -12.209 -6.298 27.725 1.00 81.50 86 SER A N 1
ATOM 697 C CA . SER A 1 86 ? -12.977 -5.492 28.678 1.00 81.50 86 SER A CA 1
ATOM 698 C C . SER A 1 86 ? -14.283 -4.978 28.071 1.00 81.50 86 SER A C 1
ATOM 700 O O . SER A 1 86 ? -14.327 -4.499 26.937 1.00 81.50 86 SER A O 1
ATOM 702 N N . THR A 1 87 ? -15.345 -4.984 28.874 1.00 84.44 87 THR A N 1
ATOM 703 C CA . THR A 1 87 ? -16.652 -4.420 28.515 1.00 84.44 87 THR A CA 1
ATOM 704 C C . THR A 1 87 ? -17.043 -3.309 29.479 1.00 84.44 87 THR A C 1
ATOM 706 O O . THR A 1 87 ? -16.780 -3.395 30.679 1.00 84.44 87 THR A O 1
ATOM 709 N N . SER A 1 88 ? -17.713 -2.279 28.969 1.00 85.88 88 SER A N 1
ATOM 710 C CA . SER A 1 88 ? -18.313 -1.226 29.791 1.00 85.88 88 SER A CA 1
ATOM 711 C C . SER A 1 88 ? -19.719 -1.622 30.245 1.00 85.88 88 SER A C 1
ATOM 713 O O . SER A 1 88 ? -20.389 -2.433 29.604 1.00 85.88 88 SER A O 1
ATOM 715 N N . THR A 1 89 ? -20.207 -1.000 31.318 1.00 86.81 89 THR A N 1
ATOM 716 C CA . THR A 1 89 ? -21.637 -1.035 31.675 1.00 86.81 89 THR A CA 1
ATOM 717 C C . THR A 1 89 ? -22.531 -0.324 30.644 1.00 86.81 89 THR A C 1
ATOM 719 O O . THR A 1 89 ? -23.722 -0.626 30.560 1.00 86.81 89 THR A O 1
ATOM 722 N N . SER A 1 90 ? -21.985 0.593 29.831 1.00 89.56 90 SER A N 1
ATOM 723 C CA . SER A 1 90 ? -22.727 1.280 28.765 1.00 89.56 90 SER A CA 1
ATOM 724 C C . SER A 1 90 ? -22.833 0.415 27.508 1.00 89.56 90 SER A C 1
ATOM 726 O O . SER A 1 90 ? -21.842 0.111 26.838 1.00 89.56 90 SER A O 1
ATOM 728 N N . SER A 1 91 ? -24.070 0.070 27.143 1.00 88.81 91 SER A N 1
ATOM 729 C CA . SER A 1 91 ? -24.361 -0.690 25.923 1.00 88.81 91 SER A CA 1
ATOM 730 C C . SER A 1 91 ? -23.990 0.076 24.648 1.00 88.81 91 SER A C 1
ATOM 732 O O . SER A 1 91 ? -23.521 -0.515 23.676 1.00 88.81 91 SER A O 1
ATOM 734 N N . GLU A 1 92 ? -24.133 1.401 24.673 1.00 92.38 92 GLU A N 1
ATOM 735 C CA . GLU A 1 92 ? -23.808 2.304 23.575 1.00 92.38 92 GLU A CA 1
ATOM 736 C C . GLU A 1 92 ? -22.301 2.334 23.322 1.00 92.38 92 GLU A C 1
ATOM 738 O O . GLU A 1 92 ? -21.873 2.246 22.171 1.00 92.38 92 GLU A O 1
ATOM 743 N N . LEU A 1 93 ? -21.499 2.401 24.390 1.00 90.50 93 LEU A N 1
ATOM 744 C CA . LEU A 1 93 ? -20.042 2.409 24.293 1.00 90.50 93 LEU A CA 1
ATOM 745 C C . LEU A 1 93 ? -19.505 1.068 23.773 1.00 90.50 93 LEU A C 1
ATOM 747 O O . LEU A 1 93 ? -18.632 1.044 22.904 1.00 90.50 93 LEU A O 1
ATOM 751 N N . ASN A 1 94 ? -20.080 -0.049 24.228 1.00 89.44 94 ASN A N 1
ATOM 752 C CA . ASN A 1 94 ? -19.750 -1.378 23.707 1.00 89.44 94 ASN A CA 1
ATOM 753 C C . ASN A 1 94 ? -20.125 -1.516 22.218 1.00 89.44 94 ASN A C 1
ATOM 755 O O . ASN A 1 94 ? -19.356 -2.066 21.426 1.00 89.44 94 ASN A O 1
ATOM 759 N N . ALA A 1 95 ? -21.281 -0.986 21.806 1.00 92.94 95 ALA A N 1
ATOM 760 C CA . ALA A 1 95 ? -21.696 -0.986 20.404 1.00 92.94 95 ALA A CA 1
ATOM 761 C C . ALA A 1 95 ? -20.788 -0.102 19.528 1.00 92.94 95 ALA A C 1
ATOM 763 O O . ALA A 1 95 ? -20.468 -0.470 18.394 1.00 92.94 95 ALA A O 1
ATOM 764 N N . GLU A 1 96 ? -20.340 1.047 20.045 1.00 93.44 96 GLU A N 1
ATOM 765 C CA . GLU A 1 96 ? -19.366 1.912 19.375 1.00 93.44 96 GLU A CA 1
ATOM 766 C C . GLU A 1 96 ? -18.019 1.197 19.190 1.00 93.44 96 GLU A C 1
ATOM 768 O O . GLU A 1 96 ? -17.480 1.194 18.079 1.00 93.44 96 GLU A O 1
ATOM 773 N N . ALA A 1 97 ? -17.517 0.525 20.230 1.00 91.88 97 ALA A N 1
ATOM 774 C CA . ALA A 1 97 ? -16.300 -0.282 20.168 1.00 91.88 97 ALA A CA 1
ATOM 775 C C . ALA A 1 97 ? -16.391 -1.375 19.096 1.00 91.88 97 ALA A C 1
ATOM 777 O O . ALA A 1 97 ? -15.547 -1.433 18.198 1.00 91.88 97 ALA A O 1
ATOM 778 N N . ALA A 1 98 ? -17.461 -2.176 19.118 1.00 92.56 98 ALA A N 1
ATOM 779 C CA . ALA A 1 98 ? -17.692 -3.227 18.128 1.00 92.56 98 ALA A CA 1
ATOM 780 C C . ALA A 1 98 ? -17.758 -2.667 16.697 1.00 92.56 98 ALA A C 1
ATOM 782 O O . ALA A 1 98 ? -17.188 -3.235 15.762 1.00 92.56 98 ALA A O 1
ATOM 783 N N . LYS A 1 99 ? -18.407 -1.511 16.508 1.00 94.44 99 LYS A N 1
ATOM 784 C CA . LYS A 1 99 ? -18.466 -0.829 15.209 1.00 94.44 99 LYS A CA 1
ATOM 785 C C . LYS A 1 99 ? -17.079 -0.413 14.719 1.00 94.44 99 LYS A C 1
ATOM 787 O O . LYS A 1 99 ? -16.791 -0.576 13.535 1.00 94.44 99 LYS A O 1
ATOM 792 N N . ILE A 1 100 ? -16.231 0.129 15.592 1.00 93.56 100 ILE A N 1
ATOM 793 C CA . ILE A 1 100 ? -14.868 0.535 15.226 1.00 93.56 100 ILE A CA 1
ATOM 794 C C . ILE A 1 100 ? -14.033 -0.684 14.822 1.00 93.56 100 ILE A C 1
ATOM 796 O O . ILE A 1 100 ? -13.409 -0.643 13.762 1.00 93.56 100 ILE A O 1
ATOM 800 N N . VAL A 1 101 ? -14.077 -1.774 15.594 1.00 93.94 101 VAL A N 1
ATOM 801 C CA . VAL A 1 101 ? -13.366 -3.024 15.267 1.00 93.94 101 VAL A CA 1
ATOM 802 C C . VAL A 1 101 ? -13.828 -3.584 13.917 1.00 93.94 101 VAL A C 1
ATOM 804 O O . VAL A 1 101 ? -13.002 -3.916 13.068 1.00 93.94 101 VAL A O 1
ATOM 807 N N . ASN A 1 102 ? -15.136 -3.594 13.648 1.00 94.62 102 ASN A N 1
ATOM 808 C CA . ASN A 1 102 ? -15.670 -4.021 12.350 1.00 94.62 102 ASN A CA 1
ATOM 809 C C . ASN A 1 102 ? -15.183 -3.138 11.188 1.00 94.62 102 ASN A C 1
ATOM 811 O O . ASN A 1 102 ? -14.866 -3.647 10.114 1.00 94.62 102 ASN A O 1
ATOM 815 N N . LEU A 1 103 ? -15.084 -1.819 11.388 1.00 94.06 103 LEU A N 1
ATOM 816 C CA . LEU A 1 103 ? -14.524 -0.909 10.383 1.00 94.06 103 LEU A CA 1
ATOM 817 C C . LEU A 1 103 ? -13.025 -1.153 10.150 1.00 94.06 103 LEU A C 1
ATOM 819 O O . LEU A 1 103 ? -12.562 -1.022 9.018 1.00 94.06 103 LEU A O 1
ATOM 823 N N . MET A 1 104 ? -12.271 -1.521 11.190 1.00 93.38 104 MET A N 1
ATOM 824 C CA . MET A 1 104 ? -10.862 -1.901 11.055 1.00 93.38 104 MET A CA 1
ATOM 825 C C . MET A 1 104 ? -10.697 -3.190 10.245 1.00 93.38 104 MET A C 1
ATOM 827 O O . MET A 1 104 ? -9.842 -3.231 9.362 1.00 93.38 104 MET A O 1
ATOM 831 N N . TRP A 1 105 ? -11.547 -4.196 10.478 1.00 94.56 105 TRP A N 1
ATOM 832 C CA . TRP A 1 105 ? -11.573 -5.426 9.678 1.00 94.56 105 TRP A CA 1
ATOM 833 C C . TRP A 1 105 ? -11.946 -5.161 8.222 1.00 94.56 105 TRP A C 1
ATOM 835 O O . TRP A 1 105 ? -11.276 -5.647 7.314 1.00 94.56 105 TRP A O 1
ATOM 845 N N . ALA A 1 106 ? -12.972 -4.340 7.982 1.00 93.19 106 ALA A N 1
ATOM 846 C CA . ALA A 1 106 ? -13.359 -3.954 6.628 1.00 93.19 106 ALA A CA 1
ATOM 847 C C . ALA A 1 106 ? -12.212 -3.241 5.890 1.00 93.19 106 ALA A C 1
ATOM 849 O O . ALA A 1 106 ? -11.952 -3.528 4.724 1.00 93.19 106 ALA A O 1
ATOM 850 N N . ARG A 1 107 ? -11.488 -2.346 6.576 1.00 91.62 107 ARG A N 1
ATOM 851 C CA . ARG A 1 107 ? -10.286 -1.695 6.035 1.00 91.62 107 ARG A CA 1
ATOM 852 C C . ARG A 1 107 ? -9.194 -2.710 5.699 1.00 91.62 107 ARG A C 1
ATOM 854 O O . ARG A 1 107 ? -8.591 -2.594 4.637 1.00 91.62 107 ARG A O 1
ATOM 861 N N . ASP A 1 108 ? -8.907 -3.660 6.588 1.00 91.94 108 ASP A N 1
ATOM 862 C CA . ASP A 1 108 ? -7.860 -4.660 6.348 1.00 91.94 108 ASP A CA 1
ATOM 863 C C . ASP A 1 108 ? -8.180 -5.530 5.125 1.00 91.94 108 ASP A C 1
ATOM 865 O O . ASP A 1 108 ? -7.342 -5.667 4.236 1.00 91.94 108 ASP A O 1
ATOM 869 N N . PHE A 1 109 ? -9.434 -5.970 4.995 1.00 92.56 109 PHE A N 1
ATOM 870 C CA . PHE A 1 109 ? -9.907 -6.693 3.815 1.00 92.56 109 PHE A CA 1
ATOM 871 C C . PHE A 1 109 ? -9.763 -5.875 2.518 1.00 92.56 109 PHE A C 1
ATOM 873 O O . PHE A 1 109 ? -9.285 -6.379 1.502 1.00 92.56 109 PHE A O 1
ATOM 880 N N . LEU A 1 110 ? -10.137 -4.591 2.535 1.00 91.06 110 LEU A N 1
ATOM 881 C CA . LEU A 1 110 ? -9.942 -3.711 1.376 1.00 91.06 110 LEU A CA 1
ATOM 882 C C . LEU A 1 110 ? -8.455 -3.535 1.034 1.00 91.06 110 LEU A C 1
ATOM 884 O O . LEU A 1 110 ? -8.091 -3.489 -0.141 1.00 91.06 110 LEU A O 1
ATOM 888 N N . ASN A 1 111 ? -7.587 -3.466 2.043 1.00 90.75 111 ASN A N 1
ATOM 889 C CA . ASN A 1 111 ? -6.145 -3.393 1.832 1.00 90.75 111 ASN A CA 1
ATOM 890 C C . ASN A 1 111 ? -5.573 -4.695 1.261 1.00 90.75 111 ASN A C 1
ATOM 892 O O . ASN A 1 111 ? -4.671 -4.611 0.432 1.00 90.75 111 ASN A O 1
ATOM 896 N N . ASP A 1 112 ? -6.096 -5.869 1.629 1.00 92.62 112 ASP A N 1
ATOM 897 C CA . ASP A 1 112 ? -5.734 -7.143 0.990 1.00 92.62 112 ASP A CA 1
ATOM 898 C C . ASP A 1 112 ? -6.060 -7.127 -0.510 1.00 92.62 112 ASP A C 1
ATOM 900 O O . ASP A 1 112 ? -5.212 -7.476 -1.336 1.00 92.62 112 ASP A O 1
ATOM 904 N N . MET A 1 113 ? -7.250 -6.644 -0.878 1.00 93.00 113 MET A N 1
ATOM 905 C CA . MET A 1 113 ? -7.655 -6.513 -2.282 1.00 93.00 113 MET A CA 1
ATOM 906 C C . MET A 1 113 ? -6.751 -5.542 -3.055 1.00 93.00 113 MET A C 1
ATOM 908 O O . MET A 1 113 ? -6.274 -5.870 -4.144 1.00 93.00 113 MET A O 1
ATOM 912 N N . ASN A 1 114 ? -6.451 -4.376 -2.474 1.00 91.69 114 ASN A N 1
ATOM 913 C CA . ASN A 1 114 ? -5.534 -3.406 -3.076 1.00 91.69 114 ASN A CA 1
ATOM 914 C C . ASN A 1 114 ? -4.117 -3.978 -3.219 1.00 91.69 114 ASN A C 1
ATOM 916 O O . ASN A 1 114 ? -3.491 -3.822 -4.265 1.00 91.69 114 ASN A O 1
ATOM 920 N N . MET A 1 115 ? -3.615 -4.686 -2.202 1.00 94.31 115 MET A N 1
ATOM 921 C CA . MET A 1 115 ? -2.304 -5.336 -2.246 1.00 94.31 115 MET A CA 1
ATOM 922 C C . MET A 1 115 ? -2.227 -6.406 -3.334 1.00 94.31 115 MET A C 1
ATOM 924 O O . MET A 1 115 ? -1.198 -6.517 -4.008 1.00 94.31 115 MET A O 1
ATOM 928 N N . TYR A 1 116 ? -3.296 -7.180 -3.527 1.00 94.50 116 TYR A N 1
ATOM 929 C CA . TYR A 1 116 ? -3.379 -8.159 -4.605 1.00 94.50 116 TYR A CA 1
ATOM 930 C C . TYR A 1 116 ? -3.292 -7.477 -5.976 1.00 94.50 116 TYR A C 1
ATOM 932 O O . TYR A 1 116 ? -2.436 -7.831 -6.787 1.00 94.50 116 TYR A O 1
ATOM 940 N N . GLN A 1 117 ? -4.095 -6.433 -6.200 1.00 93.56 117 GLN A N 1
ATOM 941 C CA . GLN A 1 117 ? -4.072 -5.657 -7.441 1.00 93.56 117 GLN A CA 1
ATOM 942 C C . GLN A 1 117 ? -2.696 -5.027 -7.703 1.00 93.56 117 GLN A C 1
ATOM 944 O O . GLN A 1 117 ? -2.150 -5.163 -8.797 1.00 93.56 117 GLN A O 1
ATOM 949 N N . MET A 1 118 ? -2.100 -4.383 -6.696 1.00 94.81 118 MET A N 1
ATOM 950 C CA . MET A 1 118 ? -0.754 -3.814 -6.797 1.00 94.81 118 MET A CA 1
ATOM 951 C C . MET A 1 118 ? 0.302 -4.876 -7.116 1.00 94.81 118 MET A C 1
ATOM 953 O O . MET A 1 118 ? 1.217 -4.613 -7.891 1.00 94.81 118 MET A O 1
ATOM 957 N N . SER A 1 119 ? 0.176 -6.084 -6.561 1.00 95.06 119 SER A N 1
ATOM 958 C CA . SER A 1 119 ? 1.114 -7.176 -6.839 1.00 95.06 119 SER A CA 1
ATOM 959 C C . SER A 1 119 ? 1.036 -7.645 -8.292 1.00 95.06 119 SER A C 1
ATOM 961 O O . SER A 1 119 ? 2.080 -7.899 -8.889 1.00 95.06 119 SER A O 1
ATOM 963 N N . LEU A 1 120 ? -0.165 -7.706 -8.876 1.00 93.19 120 LEU A N 1
ATOM 964 C CA . LEU A 1 120 ? -0.338 -8.017 -10.299 1.00 93.19 120 LEU A CA 1
ATOM 965 C C . LEU A 1 120 ? 0.261 -6.922 -11.186 1.00 93.19 120 LEU A C 1
ATOM 967 O O . LEU A 1 120 ? 1.036 -7.216 -12.091 1.00 93.19 120 LEU A O 1
ATOM 971 N N . ILE A 1 121 ? -0.029 -5.654 -10.887 1.00 93.38 121 ILE A N 1
ATOM 972 C CA . ILE A 1 121 ? 0.539 -4.514 -11.622 1.00 93.38 121 ILE A CA 1
ATOM 973 C C . ILE A 1 121 ? 2.071 -4.531 -11.554 1.00 93.38 121 ILE A C 1
ATOM 975 O O . ILE A 1 121 ? 2.745 -4.316 -12.556 1.00 93.38 121 ILE A O 1
ATOM 979 N N . HIS A 1 122 ? 2.633 -4.822 -10.380 1.00 94.88 122 HIS A N 1
ATOM 980 C CA . HIS A 1 122 ? 4.074 -4.946 -10.204 1.00 94.88 122 HIS A CA 1
ATOM 981 C C . HIS A 1 122 ? 4.662 -6.084 -11.050 1.00 94.88 122 HIS A C 1
ATOM 983 O O . HIS A 1 122 ? 5.736 -5.921 -11.618 1.00 94.88 122 HIS A O 1
ATOM 989 N N . GLN A 1 123 ? 3.975 -7.223 -11.171 1.00 93.06 123 GLN A N 1
ATOM 990 C CA . GLN A 1 123 ? 4.424 -8.327 -12.028 1.00 93.06 123 GLN A CA 1
ATOM 991 C C . GLN A 1 123 ? 4.429 -7.936 -13.511 1.00 93.06 123 GLN A C 1
ATOM 993 O O . GLN A 1 123 ? 5.412 -8.217 -14.192 1.00 93.06 123 GLN A O 1
ATOM 998 N N . HIS A 1 124 ? 3.407 -7.214 -13.978 1.00 91.12 124 HIS A N 1
ATOM 999 C CA . HIS A 1 124 ? 3.400 -6.646 -15.327 1.00 91.12 124 HIS A CA 1
ATOM 1000 C C . HIS A 1 124 ? 4.524 -5.626 -15.547 1.00 91.12 124 HIS A C 1
ATOM 1002 O O . HIS A 1 124 ? 5.225 -5.694 -16.551 1.00 91.12 124 HIS A O 1
ATOM 1008 N N . TYR A 1 125 ? 4.767 -4.726 -14.586 1.00 92.50 125 TYR A N 1
ATOM 1009 C CA . TYR A 1 125 ? 5.898 -3.795 -14.653 1.00 92.50 125 TYR A CA 1
ATOM 1010 C C . TYR A 1 125 ? 7.237 -4.534 -14.796 1.00 92.50 125 TYR A C 1
ATOM 1012 O O . TYR A 1 125 ? 8.068 -4.150 -15.616 1.00 92.50 125 TYR A O 1
ATOM 1020 N N . MET A 1 126 ? 7.446 -5.600 -14.015 1.00 92.06 126 MET A N 1
ATOM 1021 C CA . MET A 1 126 ? 8.680 -6.389 -14.067 1.00 92.06 126 MET A CA 1
ATOM 1022 C C . MET A 1 126 ? 8.861 -7.083 -15.421 1.00 92.06 126 MET A C 1
ATOM 1024 O O . MET A 1 126 ? 9.954 -7.019 -15.976 1.00 92.06 126 MET A O 1
ATOM 1028 N N . ALA A 1 127 ? 7.802 -7.674 -15.979 1.00 90.00 127 ALA A N 1
ATOM 1029 C CA . ALA A 1 127 ? 7.857 -8.302 -17.298 1.00 90.00 127 ALA A CA 1
ATOM 1030 C C . ALA A 1 127 ? 8.125 -7.275 -18.415 1.00 90.00 127 ALA A C 1
ATOM 1032 O O . ALA A 1 127 ? 9.027 -7.469 -19.229 1.00 90.00 127 ALA A O 1
ATOM 1033 N N . ALA A 1 128 ? 7.422 -6.136 -18.402 1.00 88.38 128 ALA A N 1
ATOM 1034 C CA . ALA A 1 128 ? 7.639 -5.049 -19.359 1.00 88.38 128 ALA A CA 1
ATOM 1035 C C . ALA A 1 128 ? 9.072 -4.492 -19.283 1.00 88.38 128 ALA A C 1
ATOM 1037 O O . ALA A 1 128 ? 9.690 -4.185 -20.303 1.00 88.38 128 ALA A O 1
ATOM 1038 N N . LYS A 1 129 ? 9.634 -4.399 -18.071 1.00 89.75 129 LYS A N 1
ATOM 1039 C CA . LYS A 1 129 ? 11.029 -4.009 -17.843 1.00 89.75 129 LYS A CA 1
ATOM 1040 C C . LYS A 1 129 ? 12.015 -5.011 -18.448 1.00 89.75 129 LYS A C 1
ATOM 1042 O O . LYS A 1 129 ? 12.971 -4.592 -19.099 1.00 89.75 129 LYS A O 1
ATOM 1047 N N . GLU A 1 130 ? 11.820 -6.305 -18.208 1.00 89.56 130 GLU A N 1
ATOM 1048 C CA . GLU A 1 130 ? 12.677 -7.367 -18.755 1.00 89.56 130 GLU A CA 1
ATOM 1049 C C . GLU A 1 130 ? 12.647 -7.339 -20.291 1.00 89.56 130 GLU A C 1
ATOM 1051 O O . GLU A 1 130 ? 13.698 -7.356 -20.935 1.00 89.56 130 GLU A O 1
ATOM 1056 N N . GLN A 1 131 ? 11.459 -7.168 -20.876 1.00 86.69 131 GLN A N 1
ATOM 1057 C CA . GLN A 1 131 ? 11.268 -7.036 -22.318 1.00 86.69 131 GLN A CA 1
ATOM 1058 C C . GLN A 1 131 ? 11.973 -5.799 -22.897 1.00 86.69 131 GLN A C 1
ATOM 1060 O O . GLN A 1 131 ? 12.687 -5.923 -23.894 1.00 86.69 131 GLN A O 1
ATOM 1065 N N . LEU A 1 132 ? 11.847 -4.632 -22.250 1.00 87.00 132 LEU A N 1
ATOM 1066 C CA . LEU A 1 132 ? 12.545 -3.400 -22.643 1.00 87.00 132 LEU A CA 1
ATOM 1067 C C . LEU A 1 132 ? 14.073 -3.597 -22.651 1.00 87.00 132 LEU A C 1
ATOM 1069 O O . LEU A 1 132 ? 14.767 -3.148 -23.560 1.00 87.00 132 LEU A O 1
ATOM 1073 N N . LEU A 1 133 ? 14.611 -4.309 -21.657 1.00 88.69 133 LEU A N 1
ATOM 1074 C CA . LEU A 1 133 ? 16.042 -4.613 -21.566 1.00 88.69 133 LEU A CA 1
ATOM 1075 C C . LEU A 1 133 ? 16.494 -5.763 -22.479 1.00 88.69 133 LEU A C 1
ATOM 1077 O O . LEU A 1 133 ? 17.697 -6.024 -22.563 1.00 88.69 133 LEU A O 1
ATOM 1081 N N . LYS A 1 134 ? 15.561 -6.428 -23.175 1.00 85.88 134 LYS A N 1
ATOM 1082 C CA . LYS A 1 134 ? 15.796 -7.655 -23.957 1.00 85.88 134 LYS A CA 1
ATOM 1083 C C . LYS A 1 134 ? 16.395 -8.776 -23.100 1.00 85.88 134 LYS A C 1
ATOM 1085 O O . LYS A 1 134 ? 17.189 -9.587 -23.579 1.00 85.88 134 LYS A O 1
ATOM 1090 N N . GLU A 1 135 ? 16.034 -8.792 -21.823 1.00 85.38 135 GLU A N 1
ATOM 1091 C CA . GLU A 1 135 ? 16.395 -9.829 -20.865 1.00 85.38 135 GLU A CA 1
ATOM 1092 C C . GLU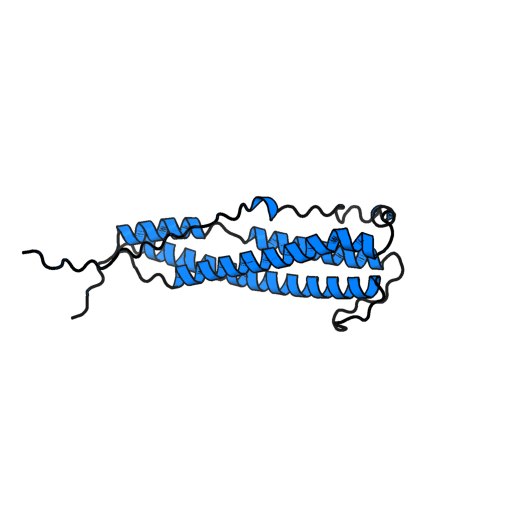 A 1 135 ? 15.346 -10.957 -20.902 1.00 85.38 135 GLU A C 1
ATOM 1094 O O . GLU A 1 135 ? 14.198 -10.723 -21.286 1.00 85.38 135 GLU A O 1
ATOM 1099 N N . PRO A 1 136 ? 15.710 -12.203 -20.549 1.00 83.75 136 PRO A N 1
ATOM 1100 C CA . PRO A 1 136 ? 14.740 -13.288 -20.459 1.00 83.75 136 PRO A CA 1
ATOM 1101 C C . PRO A 1 136 ? 13.622 -12.942 -19.471 1.00 83.75 136 PRO A C 1
ATOM 1103 O O . PRO A 1 136 ? 13.903 -12.624 -18.317 1.00 83.75 136 PRO A O 1
ATOM 1106 N N . ILE A 1 137 ? 12.368 -13.044 -19.917 1.00 80.56 137 ILE A N 1
ATOM 1107 C CA . ILE A 1 137 ? 11.206 -12.743 -19.079 1.00 80.56 137 ILE A CA 1
ATOM 1108 C C . ILE A 1 137 ? 11.041 -13.849 -18.032 1.00 80.56 137 ILE A C 1
ATOM 1110 O O . ILE A 1 137 ? 10.882 -15.025 -18.369 1.00 80.56 137 ILE A O 1
ATOM 1114 N N . THR A 1 138 ? 11.059 -13.477 -16.753 1.00 79.75 138 THR A N 1
ATOM 1115 C CA . THR A 1 138 ? 10.977 -14.422 -15.629 1.00 79.75 138 THR A CA 1
ATOM 1116 C C . THR A 1 138 ? 9.573 -15.018 -15.495 1.00 79.75 138 THR A C 1
ATOM 1118 O O . THR A 1 138 ? 9.417 -16.160 -15.058 1.00 79.75 138 THR A O 1
ATOM 1121 N N . ASN A 1 139 ? 8.536 -14.262 -15.870 1.00 76.81 139 ASN A N 1
ATOM 1122 C CA . ASN A 1 139 ? 7.147 -14.704 -15.800 1.00 76.81 139 ASN A CA 1
ATOM 1123 C C . ASN A 1 139 ? 6.383 -14.430 -17.102 1.00 76.81 139 ASN A C 1
ATOM 1125 O O . ASN A 1 139 ? 5.852 -13.342 -17.313 1.00 76.81 139 ASN A O 1
ATOM 1129 N N . THR A 1 140 ? 6.276 -15.459 -17.941 1.00 76.00 140 THR A N 1
ATOM 1130 C CA . THR A 1 140 ? 5.637 -15.385 -19.264 1.00 76.00 140 THR A CA 1
ATOM 1131 C C . THR A 1 140 ? 4.119 -15.201 -19.220 1.00 76.00 140 THR A C 1
ATOM 1133 O O . THR A 1 140 ? 3.520 -14.852 -20.228 1.00 76.00 140 THR A O 1
ATOM 1136 N N . VAL A 1 141 ? 3.467 -15.385 -18.063 1.00 80.31 141 VAL A N 1
ATOM 1137 C CA . VAL A 1 141 ? 2.024 -15.101 -17.912 1.00 80.31 141 VAL A CA 1
ATOM 1138 C C . VAL A 1 141 ? 1.731 -13.605 -18.066 1.00 80.31 141 VAL A C 1
ATOM 1140 O O . VAL A 1 141 ? 0.634 -13.232 -18.473 1.00 80.31 141 VAL A O 1
ATOM 1143 N N . PHE A 1 142 ? 2.715 -12.762 -17.748 1.00 73.12 142 PHE A N 1
ATOM 1144 C CA . PHE A 1 142 ? 2.626 -11.305 -17.816 1.00 73.12 142 PHE A CA 1
ATOM 1145 C C . PHE A 1 142 ? 3.455 -10.726 -18.961 1.00 73.12 142 PHE A C 1
ATOM 1147 O O . PHE A 1 142 ? 3.729 -9.529 -18.964 1.00 73.12 142 PHE A O 1
ATOM 1154 N N . GLU A 1 143 ? 3.868 -11.575 -19.905 1.00 71.12 143 GLU A N 1
ATOM 1155 C CA . GLU A 1 143 ? 4.491 -11.132 -21.144 1.00 71.12 143 GLU A CA 1
ATOM 1156 C C . GLU A 1 143 ? 3.498 -10.240 -21.894 1.00 71.12 143 GLU A C 1
ATOM 1158 O O . GLU A 1 143 ? 2.397 -10.660 -22.266 1.00 71.12 143 GLU A O 1
ATOM 1163 N N . ASP A 1 144 ? 3.879 -8.979 -22.063 1.00 62.91 144 ASP A N 1
ATOM 1164 C CA . ASP A 1 144 ? 3.126 -8.035 -22.868 1.00 62.91 144 ASP A CA 1
ATOM 1165 C C . ASP A 1 144 ? 3.306 -8.384 -24.361 1.00 62.91 144 ASP A C 1
ATOM 1167 O O . ASP A 1 144 ? 4.260 -9.056 -24.760 1.00 62.91 144 ASP A O 1
ATOM 1171 N N . MET A 1 145 ? 2.379 -7.950 -25.227 1.00 65.38 145 MET A N 1
ATOM 1172 C CA . MET A 1 145 ? 2.575 -8.123 -26.675 1.00 65.38 145 MET A CA 1
ATOM 1173 C C . MET A 1 145 ? 3.902 -7.474 -27.100 1.00 65.38 145 MET A C 1
ATOM 1175 O O . MET A 1 145 ? 4.325 -6.469 -26.535 1.00 65.38 145 MET A O 1
ATOM 1179 N N . ALA A 1 146 ? 4.582 -8.038 -28.100 1.00 62.03 146 ALA A N 1
ATOM 1180 C CA . ALA A 1 146 ? 5.793 -7.423 -28.630 1.00 62.03 146 ALA A CA 1
ATOM 1181 C C . ALA A 1 146 ? 5.470 -6.011 -29.152 1.00 62.03 146 ALA A C 1
ATOM 1183 O O . ALA A 1 146 ? 4.713 -5.856 -30.113 1.00 62.03 146 ALA A O 1
ATOM 1184 N N . PHE A 1 147 ? 6.025 -4.991 -28.501 1.00 67.56 147 PHE A N 1
ATOM 1185 C CA . PHE A 1 147 ? 5.914 -3.595 -28.902 1.00 67.56 147 PHE A CA 1
ATOM 1186 C C . PHE A 1 147 ? 7.309 -3.077 -29.248 1.00 67.56 147 PHE A C 1
ATOM 1188 O O . PHE A 1 147 ? 8.251 -3.301 -28.491 1.00 67.56 147 PHE A O 1
ATOM 1195 N N . ASP A 1 148 ? 7.437 -2.409 -30.393 1.00 66.62 148 ASP A N 1
ATOM 1196 C CA . ASP A 1 148 ? 8.700 -1.810 -30.819 1.00 66.62 148 ASP A CA 1
ATOM 1197 C C . ASP A 1 148 ? 8.912 -0.442 -30.172 1.00 66.62 148 ASP A C 1
ATOM 1199 O O . ASP A 1 148 ? 7.961 0.236 -29.764 1.00 66.62 148 ASP A O 1
ATOM 1203 N N . ASP A 1 149 ? 10.175 -0.024 -30.156 1.00 60.88 149 ASP A N 1
ATOM 1204 C CA . ASP A 1 149 ? 10.589 1.318 -29.783 1.00 60.88 149 ASP A CA 1
ATOM 1205 C C . ASP A 1 149 ? 9.702 2.333 -30.538 1.00 60.88 149 ASP A C 1
ATOM 1207 O O . ASP A 1 149 ? 9.648 2.319 -31.777 1.00 60.88 149 ASP A O 1
ATOM 1211 N N . PRO A 1 150 ? 8.943 3.186 -29.835 1.00 66.31 150 PRO A N 1
ATOM 1212 C CA . PRO A 1 150 ? 9.130 3.557 -28.430 1.00 66.31 150 PRO A CA 1
ATOM 1213 C C . PRO A 1 150 ? 7.971 3.190 -27.498 1.00 66.31 150 PRO A C 1
ATOM 1215 O O . PRO A 1 150 ? 7.783 3.780 -26.426 1.00 66.31 150 PRO A O 1
ATOM 1218 N N . LEU A 1 151 ? 7.104 2.304 -27.976 1.00 73.75 151 LEU A N 1
ATOM 1219 C CA . LEU A 1 151 ? 5.913 1.873 -27.265 1.00 73.75 151 LEU A CA 1
ATOM 1220 C C . LEU A 1 151 ? 6.293 1.049 -26.032 1.00 73.75 151 LEU A C 1
ATOM 1222 O O . LEU A 1 151 ? 5.615 1.147 -25.016 1.00 73.75 151 LEU A O 1
ATOM 1226 N N . ASP A 1 152 ? 7.404 0.320 -26.085 1.00 76.75 152 ASP A N 1
ATOM 1227 C CA . ASP A 1 152 ? 8.004 -0.414 -24.968 1.00 76.75 152 ASP A CA 1
ATOM 1228 C C . ASP A 1 152 ? 8.212 0.454 -23.709 1.00 76.75 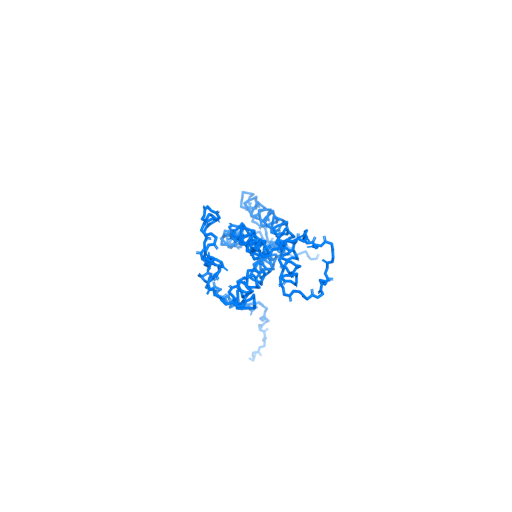152 ASP A C 1
ATOM 1230 O O . ASP A 1 152 ? 7.719 0.116 -22.628 1.00 76.75 152 ASP A O 1
ATOM 1234 N N . ARG A 1 153 ? 8.837 1.632 -23.832 1.00 81.44 153 ARG A N 1
ATOM 1235 C CA . ARG A 1 153 ? 8.996 2.584 -22.717 1.00 81.44 153 ARG A CA 1
ATOM 1236 C C . ARG A 1 153 ? 7.652 3.119 -22.231 1.00 81.44 153 ARG A C 1
ATOM 1238 O O . ARG A 1 153 ? 7.467 3.333 -21.033 1.00 81.44 153 ARG A O 1
ATOM 1245 N N . MET A 1 154 ? 6.693 3.328 -23.134 1.00 79.62 154 MET A N 1
ATOM 1246 C CA . MET A 1 154 ? 5.349 3.776 -22.754 1.00 79.62 154 MET A CA 1
ATOM 1247 C C . MET A 1 154 ? 4.604 2.717 -21.935 1.00 79.62 154 MET A C 1
ATOM 1249 O O . MET A 1 154 ? 3.934 3.068 -20.964 1.00 79.62 154 MET A O 1
ATOM 1253 N N . VAL A 1 155 ? 4.742 1.436 -22.285 1.00 83.81 155 VAL A N 1
ATOM 1254 C CA . VAL A 1 155 ? 4.138 0.328 -21.533 1.00 83.81 155 VAL A CA 1
ATOM 1255 C C . VAL A 1 155 ? 4.734 0.234 -20.128 1.00 83.81 155 VAL A C 1
ATOM 1257 O O . VAL A 1 155 ? 3.986 0.200 -19.149 1.00 83.81 155 VAL A O 1
ATOM 1260 N N . VAL A 1 156 ? 6.064 0.304 -19.999 1.00 87.38 156 VAL A N 1
ATOM 1261 C CA . VAL A 1 156 ? 6.740 0.327 -18.687 1.00 87.38 156 VAL A CA 1
ATOM 1262 C C . VAL A 1 156 ? 6.235 1.486 -17.822 1.00 87.38 156 VAL A C 1
ATOM 1264 O O . VAL A 1 156 ? 5.890 1.293 -16.651 1.00 87.38 156 VAL A O 1
ATOM 1267 N N . TYR A 1 157 ? 6.134 2.686 -18.401 1.00 84.94 157 TYR A N 1
ATOM 1268 C CA . TYR A 1 157 ? 5.592 3.846 -17.699 1.00 84.94 157 TYR A CA 1
ATOM 1269 C C . TYR A 1 157 ? 4.154 3.620 -17.223 1.00 84.94 157 TYR A C 1
ATOM 1271 O O . TYR A 1 157 ? 3.820 3.940 -16.081 1.00 84.94 157 TYR A O 1
ATOM 1279 N N . GLN A 1 158 ? 3.302 3.072 -18.092 1.00 85.25 158 GLN A N 1
ATOM 1280 C CA . GLN A 1 158 ? 1.886 2.870 -17.808 1.00 85.25 158 GLN A CA 1
ATOM 1281 C C . GLN A 1 158 ? 1.681 1.935 -16.613 1.00 85.25 158 GLN A C 1
ATOM 1283 O O . GLN A 1 158 ? 0.863 2.226 -15.736 1.00 85.25 158 GLN A O 1
ATOM 1288 N N . TRP A 1 159 ? 2.457 0.853 -16.525 1.00 90.56 159 TRP A N 1
ATOM 1289 C CA . TRP A 1 159 ? 2.400 -0.049 -15.377 1.00 90.56 159 TRP A CA 1
ATOM 1290 C C . TRP A 1 159 ? 2.883 0.618 -14.087 1.00 90.56 159 TRP A C 1
ATOM 1292 O O . TRP A 1 159 ? 2.234 0.485 -13.048 1.00 90.56 159 TRP A O 1
ATOM 1302 N N . ALA A 1 160 ? 3.957 1.408 -14.148 1.00 89.00 160 ALA A N 1
ATOM 1303 C CA . ALA A 1 160 ? 4.426 2.167 -12.991 1.00 89.00 160 ALA A CA 1
ATOM 1304 C C . ALA A 1 160 ? 3.388 3.211 -12.522 1.00 89.00 160 ALA A C 1
ATOM 1306 O O . ALA A 1 160 ? 3.173 3.385 -11.320 1.00 89.00 160 ALA A O 1
ATOM 1307 N N . TYR A 1 161 ? 2.688 3.857 -13.458 1.00 86.81 161 TYR A N 1
ATOM 1308 C CA . TYR A 1 161 ? 1.609 4.798 -13.160 1.00 86.81 161 TYR A CA 1
ATOM 1309 C C . TYR A 1 161 ? 0.389 4.109 -12.532 1.00 86.81 161 TYR A C 1
ATOM 1311 O O . TYR A 1 161 ? -0.135 4.576 -11.521 1.00 86.81 161 TYR A O 1
ATOM 1319 N N . HIS A 1 162 ? -0.043 2.965 -13.067 1.00 89.00 162 HIS A N 1
ATOM 1320 C CA . HIS A 1 162 ? -1.111 2.177 -12.448 1.00 89.00 162 HIS A CA 1
ATOM 1321 C C . HIS A 1 162 ? -0.742 1.714 -11.039 1.00 89.00 162 HIS A C 1
ATOM 1323 O O . HIS A 1 162 ? -1.600 1.689 -10.153 1.00 89.00 162 HIS A O 1
ATOM 1329 N N . LEU A 1 163 ? 0.537 1.409 -10.800 1.00 91.44 163 LEU A N 1
ATOM 1330 C CA . LEU A 1 163 ? 1.002 1.049 -9.469 1.00 91.44 163 LEU A CA 1
ATOM 1331 C C . LEU A 1 163 ? 0.859 2.219 -8.497 1.00 91.44 163 LEU A C 1
ATOM 1333 O O . LEU A 1 163 ? 0.403 2.018 -7.373 1.00 91.44 163 LEU A O 1
ATOM 1337 N N . ARG A 1 164 ? 1.177 3.439 -8.944 1.00 88.31 164 ARG A N 1
ATOM 1338 C CA . ARG A 1 164 ? 0.936 4.662 -8.173 1.00 88.31 164 ARG A CA 1
ATOM 1339 C C . ARG A 1 164 ? -0.540 4.854 -7.843 1.00 88.31 164 ARG A C 1
ATOM 1341 O O . ARG A 1 164 ? -0.853 5.145 -6.697 1.00 88.31 164 ARG A O 1
ATOM 1348 N N . GLN A 1 165 ? -1.445 4.659 -8.799 1.00 87.81 165 GLN A N 1
ATOM 1349 C CA . GLN A 1 165 ? -2.884 4.776 -8.533 1.00 87.81 165 GLN A CA 1
ATOM 1350 C C . GLN A 1 165 ? -3.354 3.757 -7.481 1.00 87.81 165 GLN A C 1
ATOM 1352 O O . GLN A 1 165 ? -4.095 4.105 -6.561 1.00 87.81 165 GLN A O 1
ATOM 1357 N N . GLY A 1 166 ? -2.886 2.507 -7.581 1.00 89.38 166 GLY A N 1
ATOM 1358 C CA . GLY A 1 166 ? -3.156 1.479 -6.572 1.00 89.38 166 GLY A CA 1
ATOM 1359 C C . GLY A 1 166 ? -2.588 1.849 -5.199 1.00 89.38 166 GLY A C 1
ATOM 1360 O O . GLY A 1 166 ? -3.267 1.708 -4.182 1.00 89.38 166 GLY A O 1
ATOM 1361 N N . TYR A 1 167 ? -1.373 2.398 -5.179 1.00 89.12 167 TYR A N 1
ATOM 1362 C CA . TYR A 1 167 ? -0.719 2.880 -3.970 1.00 89.12 167 TYR A CA 1
ATOM 1363 C C . TYR A 1 167 ? -1.493 4.030 -3.306 1.00 89.12 167 TYR A C 1
ATOM 1365 O O . TYR A 1 167 ? -1.795 3.954 -2.117 1.00 89.12 167 TYR A O 1
ATOM 1373 N N . GLU A 1 168 ? -1.878 5.062 -4.060 1.00 86.38 168 GLU A N 1
ATOM 1374 C CA . GLU A 1 168 ? -2.675 6.194 -3.564 1.00 86.38 168 GLU A CA 1
ATOM 1375 C C . GLU A 1 168 ? -4.016 5.720 -2.986 1.00 86.38 168 GLU A C 1
ATOM 1377 O O . GLU A 1 168 ? -4.422 6.162 -1.907 1.00 86.38 168 GLU A O 1
ATOM 1382 N N . SER A 1 169 ? -4.674 4.761 -3.646 1.00 84.62 169 SER A N 1
ATOM 1383 C CA . SER A 1 169 ? -5.907 4.163 -3.131 1.00 84.62 169 SER A CA 1
ATOM 1384 C C . SER A 1 169 ? -5.680 3.436 -1.803 1.00 84.62 169 SER A C 1
ATOM 1386 O O . SER A 1 169 ? -6.478 3.605 -0.881 1.00 84.62 169 SER A O 1
ATOM 1388 N N . LEU A 1 170 ? -4.601 2.660 -1.664 1.00 86.62 170 LEU A N 1
ATOM 1389 C CA . LEU A 1 170 ? -4.268 1.975 -0.411 1.00 86.62 170 LEU A CA 1
ATOM 1390 C C . LEU A 1 170 ? -3.946 2.975 0.706 1.00 86.62 170 LEU A C 1
ATOM 1392 O O . LEU A 1 170 ? -4.449 2.837 1.820 1.00 86.62 170 LEU A O 1
ATOM 1396 N N . MET A 1 171 ? -3.169 4.016 0.407 1.00 83.56 171 MET A N 1
ATOM 1397 C CA . MET A 1 171 ? -2.823 5.056 1.377 1.00 83.56 171 MET A CA 1
ATOM 1398 C C . MET A 1 171 ? -4.038 5.878 1.811 1.00 83.56 171 MET A C 1
ATOM 1400 O O . MET A 1 171 ? -4.148 6.219 2.986 1.00 83.56 171 MET A O 1
ATOM 1404 N N . SER A 1 172 ? -5.002 6.134 0.921 1.00 81.12 172 SER A N 1
ATOM 1405 C CA . SER A 1 172 ? -6.263 6.786 1.305 1.00 81.12 172 SER A CA 1
ATOM 1406 C C . SER A 1 172 ? -7.082 5.959 2.308 1.00 81.12 172 SER A C 1
ATOM 1408 O O . SER A 1 172 ? -7.805 6.521 3.133 1.00 81.12 172 SER A O 1
ATOM 1410 N N . ASN A 1 173 ? -6.909 4.632 2.296 1.00 73.62 173 ASN A N 1
ATOM 1411 C CA . ASN A 1 173 ? -7.532 3.707 3.240 1.00 73.62 173 ASN A CA 1
ATOM 1412 C C . ASN A 1 173 ? -6.736 3.554 4.546 1.00 73.62 173 ASN A C 1
ATOM 1414 O O . ASN A 1 173 ? -7.238 2.923 5.481 1.00 73.62 173 ASN A O 1
ATOM 1418 N N . ALA A 1 174 ? -5.537 4.142 4.660 1.00 67.38 174 ALA A N 1
ATOM 1419 C CA . ALA A 1 174 ? -4.781 4.234 5.909 1.00 67.38 174 ALA A CA 1
ATOM 1420 C C . ALA A 1 174 ? -5.488 5.211 6.869 1.00 67.38 174 ALA A C 1
ATOM 1422 O O . ALA A 1 174 ? -5.137 6.379 7.035 1.00 67.38 174 ALA A O 1
ATOM 1423 N N . SER A 1 175 ? -6.590 4.743 7.449 1.00 65.81 175 SER A N 1
ATOM 1424 C CA . SER A 1 175 ? -7.494 5.549 8.256 1.00 65.81 175 SER A CA 1
ATOM 1425 C C . SER A 1 175 ? -6.945 5.798 9.664 1.00 65.81 175 SER A C 1
ATOM 1427 O O . SER A 1 175 ? -6.250 4.971 10.249 1.00 65.81 175 SER A O 1
ATOM 1429 N N . LYS A 1 176 ? -7.367 6.911 10.277 1.00 69.38 176 LYS A N 1
ATOM 1430 C CA . LYS A 1 176 ? -7.140 7.216 11.703 1.00 69.38 176 LYS A CA 1
ATOM 1431 C C . LYS A 1 176 ? -8.088 6.435 12.632 1.00 69.38 176 LYS A C 1
ATOM 1433 O O . LYS A 1 176 ? -8.546 6.975 13.638 1.00 69.38 176 LYS A O 1
ATOM 1438 N N . LEU A 1 177 ? -8.459 5.197 12.290 1.00 83.88 177 LEU A N 1
ATOM 1439 C CA . LEU A 1 177 ? -9.312 4.384 13.170 1.00 83.88 177 LEU A CA 1
ATOM 1440 C C . LEU A 1 177 ? -8.613 4.102 14.506 1.00 83.88 177 LEU A C 1
ATOM 1442 O O . LEU A 1 177 ? -9.288 4.077 15.530 1.00 83.88 177 LEU A O 1
ATOM 1446 N N . GLN A 1 178 ? -7.279 4.048 14.515 1.00 83.06 178 GLN A N 1
ATOM 1447 C CA . GLN A 1 178 ? -6.480 3.833 15.718 1.00 83.06 178 GLN A CA 1
ATOM 1448 C C . GLN A 1 178 ? -6.734 4.870 16.806 1.00 83.06 178 GLN A C 1
ATOM 1450 O O . GLN A 1 178 ? -6.841 4.519 17.977 1.00 83.06 178 GLN A O 1
ATOM 1455 N N . SER A 1 179 ? -6.829 6.155 16.448 1.00 85.38 179 SER A N 1
ATOM 1456 C CA . SER A 1 179 ? -7.079 7.197 17.447 1.00 85.38 179 SER A CA 1
ATOM 1457 C C . SER A 1 179 ? -8.480 7.055 18.030 1.00 85.38 179 SER A C 1
ATOM 1459 O O . SER A 1 179 ? -8.631 7.063 19.243 1.00 85.38 179 SER A O 1
ATOM 1461 N N . LYS A 1 180 ? -9.486 6.811 17.179 1.00 87.88 180 LYS A N 1
ATOM 1462 C CA . LYS A 1 180 ? -10.867 6.591 17.633 1.00 87.88 180 LYS A CA 1
ATOM 1463 C C . LYS A 1 180 ? -10.982 5.364 18.536 1.00 87.88 180 LYS A C 1
ATOM 1465 O O . LYS A 1 180 ? -11.687 5.404 19.534 1.00 87.88 180 LYS A O 1
ATOM 1470 N N . TRP A 1 181 ? -10.279 4.288 18.192 1.00 91.56 181 TRP A N 1
ATOM 1471 C CA . TRP A 1 181 ? -10.223 3.083 19.008 1.00 91.56 181 TRP A CA 1
ATOM 1472 C C . TRP A 1 181 ? -9.604 3.343 20.375 1.00 91.56 181 TRP A C 1
ATOM 1474 O O . TRP A 1 181 ? -10.183 2.955 21.383 1.00 91.56 181 TRP A O 1
ATOM 1484 N N . ARG A 1 182 ? -8.473 4.055 20.423 1.00 89.56 182 ARG A N 1
ATOM 1485 C CA . ARG A 1 182 ? -7.834 4.434 21.688 1.00 89.56 182 ARG A CA 1
ATOM 1486 C C . ARG A 1 182 ? -8.771 5.241 22.584 1.00 89.56 182 ARG A C 1
ATOM 1488 O O . ARG A 1 182 ? -8.872 4.918 23.762 1.00 89.56 182 ARG A O 1
ATOM 1495 N N . ASP A 1 183 ? -9.475 6.218 22.019 1.00 90.62 183 ASP A N 1
ATOM 1496 C CA . ASP A 1 183 ? -10.416 7.055 22.769 1.00 90.62 183 ASP A CA 1
ATOM 1497 C C . ASP A 1 183 ? -11.575 6.225 23.355 1.00 90.62 183 ASP A C 1
ATOM 1499 O O . ASP A 1 183 ? -12.035 6.484 24.466 1.00 90.62 183 ASP A O 1
ATOM 1503 N N . VAL A 1 184 ? -12.061 5.216 22.622 1.00 90.81 184 VAL A N 1
ATOM 1504 C CA . VAL A 1 184 ? -13.133 4.324 23.093 1.00 90.81 184 VAL A CA 1
ATOM 1505 C C . VAL A 1 184 ? -12.631 3.340 24.149 1.00 90.81 184 VAL A C 1
ATOM 1507 O O . VAL A 1 184 ? -13.296 3.164 25.165 1.00 90.81 184 VAL A O 1
ATOM 1510 N N . VAL A 1 185 ? -11.446 2.753 23.966 1.00 89.31 185 VAL A N 1
ATOM 1511 C CA . VAL A 1 185 ? -10.823 1.862 24.960 1.00 89.31 185 VAL A CA 1
ATOM 1512 C C . VAL A 1 185 ? -10.579 2.587 26.279 1.00 89.31 185 VAL A C 1
ATOM 1514 O O . VAL A 1 185 ? -10.848 2.032 27.340 1.00 89.31 185 VAL A O 1
ATOM 1517 N N . GLU A 1 186 ? -10.097 3.830 26.230 1.00 89.56 186 GLU A N 1
ATOM 1518 C CA . GLU A 1 186 ? -9.892 4.640 27.432 1.00 89.56 186 GLU A CA 1
ATOM 1519 C C . GLU A 1 186 ? -11.205 4.836 28.199 1.00 89.56 186 GLU A C 1
ATOM 1521 O O . GLU A 1 186 ? -11.248 4.590 29.402 1.00 89.56 186 GLU A O 1
ATOM 1526 N N . LYS A 1 187 ? -12.298 5.170 27.503 1.00 89.06 187 LYS A N 1
ATOM 1527 C CA . LYS A 1 187 ? -13.628 5.281 28.120 1.00 89.06 187 LYS A CA 1
ATOM 1528 C C . LYS A 1 187 ? -14.106 3.954 28.710 1.00 89.06 187 LYS A C 1
ATOM 1530 O O . LYS A 1 187 ? -14.605 3.940 29.828 1.00 89.06 187 LYS A O 1
ATOM 1535 N N . ILE A 1 188 ? -13.929 2.840 27.992 1.00 87.12 188 ILE A N 1
ATOM 1536 C CA . ILE A 1 188 ? -14.338 1.519 28.490 1.00 87.12 188 ILE A CA 1
ATOM 1537 C C . ILE A 1 188 ? -13.572 1.166 29.761 1.00 87.12 188 ILE A C 1
ATOM 1539 O O . ILE A 1 188 ? -14.179 0.688 30.709 1.00 87.12 188 ILE A O 1
ATOM 1543 N N . ASN A 1 189 ? -12.266 1.426 29.803 1.00 84.25 189 ASN A N 1
ATOM 1544 C CA . ASN A 1 189 ? -11.443 1.124 30.971 1.00 84.25 189 ASN A CA 1
ATOM 1545 C C . ASN A 1 189 ? -11.788 1.998 32.188 1.00 84.25 189 ASN A C 1
ATOM 1547 O O . ASN A 1 189 ? -11.606 1.550 33.317 1.00 84.25 189 ASN A O 1
ATOM 1551 N N . LEU A 1 190 ? -12.276 3.225 31.976 1.00 82.56 190 LEU A N 1
ATOM 1552 C CA . LEU A 1 190 ? -12.740 4.106 33.054 1.00 82.56 190 LEU A CA 1
ATOM 1553 C C . LEU A 1 190 ? -14.099 3.670 33.628 1.00 82.56 190 LEU A C 1
ATOM 1555 O O . LEU A 1 190 ? -14.327 3.852 34.821 1.00 82.56 190 LEU A O 1
ATOM 1559 N N . ASP A 1 191 ? -14.948 3.045 32.805 1.00 73.19 191 ASP A N 1
ATOM 1560 C CA . ASP A 1 191 ? -16.296 2.573 33.162 1.00 73.19 191 ASP A CA 1
ATOM 1561 C C . ASP A 1 191 ? -16.410 1.030 33.162 1.00 73.19 191 ASP A C 1
ATOM 1563 O O . ASP A 1 191 ? -17.485 0.468 32.900 1.00 73.19 191 ASP A O 1
ATOM 1567 N N . ALA A 1 192 ? -15.292 0.333 33.386 1.00 68.19 192 ALA A N 1
ATOM 1568 C CA . ALA A 1 192 ? -15.203 -1.116 33.232 1.00 68.19 192 ALA A CA 1
ATOM 1569 C C . ALA A 1 192 ? -16.047 -1.850 34.284 1.00 68.19 192 ALA A C 1
ATOM 1571 O O . ALA A 1 192 ? -16.024 -1.516 35.471 1.00 68.19 192 ALA A O 1
ATOM 1572 N N . VAL A 1 193 ? -16.774 -2.886 33.853 1.00 62.22 193 VAL A N 1
ATOM 1573 C CA . VAL A 1 193 ? -17.440 -3.808 34.784 1.00 62.22 193 VAL A CA 1
ATOM 1574 C C . VAL A 1 193 ? -16.356 -4.605 35.520 1.00 62.22 193 VAL A C 1
ATOM 1576 O O . VAL A 1 193 ? -15.473 -5.138 34.846 1.00 62.22 193 VAL A O 1
ATOM 1579 N N . PRO A 1 194 ? -16.388 -4.725 36.861 1.00 57.38 194 PRO A N 1
ATOM 1580 C CA . PRO A 1 194 ? -15.493 -5.632 37.564 1.00 57.38 194 PRO A CA 1
ATOM 1581 C C . PRO A 1 194 ? -15.703 -7.045 37.017 1.00 57.38 194 PRO A C 1
ATOM 1583 O O . PRO A 1 194 ? -16.803 -7.587 37.109 1.00 57.38 194 PRO A O 1
ATOM 1586 N N . THR A 1 195 ? -14.670 -7.634 36.420 1.00 54.84 195 THR A N 1
ATOM 1587 C CA . THR A 1 195 ? -14.651 -9.071 36.145 1.00 54.84 195 THR A CA 1
ATOM 1588 C C . THR A 1 195 ? -14.731 -9.784 37.488 1.00 54.84 195 THR A C 1
ATOM 1590 O O . THR A 1 195 ? -13.796 -9.688 38.280 1.00 54.84 195 THR A O 1
ATOM 1593 N N . GLU A 1 196 ? -15.859 -10.439 37.771 1.00 50.72 196 GLU A N 1
ATOM 1594 C CA . GLU A 1 196 ? -15.971 -11.332 38.922 1.00 50.72 196 GLU A CA 1
ATOM 1595 C C . GLU A 1 196 ? -14.899 -12.420 38.774 1.00 50.72 196 GLU A C 1
ATOM 1597 O O . GLU A 1 196 ? -14.919 -13.203 37.823 1.00 50.72 196 GLU A O 1
ATOM 1602 N N . GLU A 1 197 ? -13.925 -12.433 39.687 1.00 44.81 197 GLU A N 1
ATOM 1603 C CA . GLU A 1 197 ? -13.034 -13.574 39.871 1.00 44.81 197 GLU A CA 1
ATOM 1604 C C . GLU A 1 197 ? -13.921 -14.757 40.275 1.00 44.81 197 GLU A C 1
ATOM 1606 O O . GLU A 1 197 ? -14.440 -14.805 41.388 1.00 44.81 197 GLU A O 1
ATOM 1611 N N . SER A 1 198 ? -14.176 -15.675 39.341 1.00 42.44 198 SER A N 1
ATOM 1612 C CA . SER A 1 198 ? -14.890 -16.911 39.644 1.00 42.44 198 SER A CA 1
ATOM 1613 C C . SER A 1 198 ? -14.005 -17.781 40.541 1.00 42.44 198 SER A C 1
ATOM 1615 O O . SER A 1 198 ? -12.995 -18.308 40.064 1.00 42.44 198 SER A O 1
ATOM 1617 N N . GLU A 1 199 ? -14.380 -17.876 41.820 1.00 38.28 199 GLU A N 1
ATOM 1618 C CA . GLU A 1 199 ? -13.863 -18.834 42.815 1.00 38.28 199 GLU A CA 1
ATOM 1619 C C . GLU A 1 199 ? -14.027 -20.300 42.381 1.00 38.28 199 GLU A C 1
ATOM 1621 O O . GLU A 1 199 ? -15.063 -20.643 41.760 1.00 38.28 199 GLU A O 1
#